Protein AF-A0A2W4MCM0-F1 (afdb_monomer)

Sequence (271 aa):
MVAVQPDDSQYEDGYASYDEAEADCTPAEEPEPEPDPDKPKHKKHRYVCVDGEVIKVGPKDPRYKGAHKSYWKAKKDCTPAEEPEARYVCEAGEVVEVGPDDPRYDDAYASYDEAEADCTPAEEPDPEPEPEPEPETRYVCDDGEVIGVDDTDPRYDEGYPSEDEAAVDCATDEEDLPNKWVCVGPSEVAEIGPDDPRYDEAYDTAAEALLDEDCEEVLPTVVTTTPGDEVDDEELPFTGMDSGVFAAIAAVLLLAGISLLGFSRRVGEES

Secondary structure (DSSP, 8-state):
--PPPP--------------------PPPPPPPPPPTTS------EEEEETTEEEEE-TTSGGGGT-BSSHHHHHHTTSPPPPPPPEEEEETTEEEEE-TTSTTGGGSBSSHHHHHHHHS--------PPPPPPPPPEEEEETTEEEEE-TTSTTGGGSBSSHHHHHHHHT--GGGPPPEEEEEETTEEEEE-TTSTTTTTSBSSHHHHHTSTTTS----------S---------TTS-S-HHHHHHHHHHHHHHHHHHHHHHHHHTT--

Structure (mmCIF, N/CA/C/O backbone):
data_AF-A0A2W4MCM0-F1
#
_entry.id   AF-A0A2W4MCM0-F1
#
loop_
_atom_site.group_PDB
_atom_site.id
_atom_site.type_symbol
_atom_site.label_atom_id
_atom_site.label_alt_id
_atom_site.label_comp_id
_atom_site.label_asym_id
_atom_site.label_entity_id
_atom_site.label_seq_id
_atom_site.pdbx_PDB_ins_code
_atom_site.Cartn_x
_atom_site.Cartn_y
_atom_site.Cartn_z
_atom_site.occupancy
_atom_site.B_iso_or_equiv
_atom_site.auth_seq_id
_atom_site.auth_comp_id
_atom_site.auth_asym_id
_atom_site.auth_atom_id
_atom_site.pdbx_PDB_model_num
ATOM 1 N N . MET A 1 1 ? 11.813 31.915 2.031 1.00 40.59 1 MET A N 1
ATOM 2 C CA . MET A 1 1 ? 10.847 31.668 3.121 1.00 40.59 1 MET A CA 1
ATOM 3 C C . MET A 1 1 ? 11.559 30.780 4.123 1.00 40.59 1 MET A C 1
ATOM 5 O O . MET A 1 1 ? 12.082 29.758 3.710 1.00 40.59 1 MET A O 1
ATOM 9 N N . VAL A 1 2 ? 11.720 31.239 5.363 1.00 39.91 2 VAL A N 1
ATOM 10 C CA . VAL A 1 2 ? 12.506 30.551 6.402 1.00 39.91 2 VAL A CA 1
ATOM 11 C C . VAL A 1 2 ? 11.525 29.777 7.274 1.00 39.91 2 VAL A C 1
ATOM 13 O O . VAL A 1 2 ? 10.657 30.393 7.889 1.00 39.91 2 VAL A O 1
ATOM 16 N N . ALA A 1 3 ? 11.622 28.449 7.266 1.00 45.72 3 ALA A N 1
ATOM 17 C CA . ALA A 1 3 ? 10.806 27.575 8.099 1.00 45.72 3 ALA A CA 1
ATOM 18 C C . ALA A 1 3 ? 11.423 27.478 9.502 1.00 45.72 3 ALA A C 1
ATOM 20 O O . ALA A 1 3 ? 12.611 27.196 9.651 1.00 45.72 3 ALA A O 1
ATOM 21 N N . VAL A 1 4 ? 10.605 27.761 10.513 1.00 53.25 4 VAL A N 1
ATOM 22 C CA . VAL A 1 4 ? 10.912 27.621 11.940 1.00 53.25 4 VAL A CA 1
ATOM 23 C C . VAL A 1 4 ? 10.440 26.233 12.372 1.00 53.25 4 VAL A C 1
ATOM 25 O O . VAL A 1 4 ? 9.279 25.901 12.142 1.00 53.25 4 VAL A O 1
ATOM 28 N N . GLN A 1 5 ? 11.320 25.435 12.979 1.00 54.19 5 GLN A N 1
ATOM 29 C CA . GLN A 1 5 ? 10.956 24.186 13.658 1.00 54.19 5 GLN A CA 1
ATOM 30 C C . GLN A 1 5 ? 10.625 24.474 15.135 1.00 54.19 5 GLN A C 1
ATOM 32 O O . GLN A 1 5 ? 11.341 25.270 15.748 1.00 54.19 5 GLN A O 1
ATOM 37 N N . PRO A 1 6 ? 9.570 23.872 15.714 1.00 59.44 6 PRO A N 1
ATOM 38 C CA . PRO A 1 6 ? 9.342 23.887 17.155 1.00 59.44 6 PRO A CA 1
ATOM 39 C C . PRO A 1 6 ? 10.032 22.696 17.843 1.00 59.44 6 PRO A C 1
ATOM 41 O O . PRO A 1 6 ? 9.806 21.543 17.482 1.00 59.44 6 PRO A O 1
ATOM 44 N N . ASP A 1 7 ? 10.861 23.002 18.842 1.00 55.25 7 ASP A N 1
ATOM 45 C CA . ASP A 1 7 ? 11.369 22.064 19.848 1.00 55.25 7 ASP A CA 1
ATOM 46 C C . ASP A 1 7 ? 10.276 21.806 20.901 1.00 55.25 7 ASP A C 1
ATOM 48 O O . ASP A 1 7 ? 9.969 22.691 21.701 1.00 55.25 7 ASP A O 1
ATOM 52 N N . ASP A 1 8 ? 9.728 20.593 20.928 1.00 54.47 8 ASP A N 1
ATOM 53 C CA . ASP A 1 8 ? 8.857 20.079 21.990 1.00 54.47 8 ASP A CA 1
ATOM 5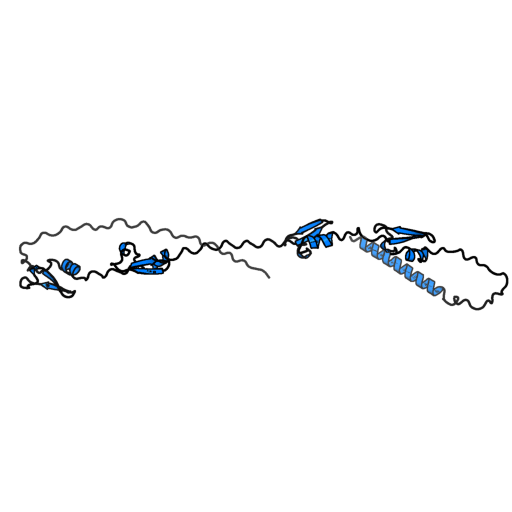4 C C . ASP A 1 8 ? 9.363 18.694 22.407 1.00 54.47 8 ASP A C 1
ATOM 56 O O . ASP A 1 8 ? 9.104 17.720 21.710 1.00 54.47 8 ASP A O 1
ATOM 60 N N . SER A 1 9 ? 10.073 18.599 23.539 1.00 53.31 9 SER A N 1
ATOM 61 C CA . SER A 1 9 ? 10.040 17.413 24.419 1.00 53.31 9 SER A CA 1
ATOM 62 C C . SER A 1 9 ? 11.015 17.546 25.594 1.00 53.31 9 SER A C 1
ATOM 64 O O . SER A 1 9 ? 12.128 17.038 25.510 1.00 53.31 9 SER A O 1
ATOM 66 N N . GLN A 1 10 ? 10.604 18.170 26.704 1.00 51.28 10 GLN A N 1
ATOM 67 C CA . GLN A 1 10 ? 11.085 17.809 28.052 1.00 51.28 10 GLN A CA 1
ATOM 68 C C . GLN A 1 10 ? 10.009 18.157 29.095 1.00 51.28 10 GLN A C 1
ATOM 70 O O . GLN A 1 10 ? 10.024 19.235 29.685 1.00 51.28 10 GLN A O 1
ATOM 75 N N . TYR A 1 11 ? 9.071 17.239 29.323 1.00 49.75 11 TYR A N 1
ATOM 76 C CA . TYR A 1 11 ? 8.337 17.149 30.586 1.00 49.75 11 TYR A CA 1
ATOM 77 C C . TYR A 1 11 ? 8.596 15.750 31.138 1.00 49.75 11 TYR A C 1
ATOM 79 O O . TYR A 1 11 ? 7.972 14.783 30.716 1.00 49.75 11 TYR A O 1
ATOM 87 N N . GLU A 1 12 ? 9.602 15.649 32.006 1.00 52.59 12 GLU A N 1
ATOM 88 C CA . GLU A 1 12 ? 9.862 14.443 32.784 1.00 52.59 12 GLU A CA 1
ATOM 89 C C . GLU A 1 12 ? 8.852 14.329 33.929 1.00 52.59 12 GLU A C 1
ATOM 91 O O . GLU A 1 12 ? 8.597 15.281 34.675 1.00 52.59 12 GLU A O 1
ATOM 96 N N . ASP A 1 13 ? 8.310 13.123 34.044 1.00 53.12 13 ASP A N 1
ATOM 97 C CA . ASP A 1 13 ? 7.469 12.634 35.118 1.00 53.12 13 ASP A CA 1
ATOM 98 C C . ASP A 1 13 ? 8.153 12.712 36.487 1.00 53.12 13 ASP A C 1
ATOM 100 O O . ASP A 1 13 ? 9.300 12.310 36.679 1.00 53.12 13 ASP A O 1
ATOM 104 N N . GLY A 1 14 ? 7.393 13.176 37.479 1.00 47.06 14 GLY A N 1
ATOM 105 C CA . GLY A 1 14 ? 7.819 13.252 38.872 1.00 47.06 14 GLY A CA 1
ATOM 106 C C . GLY A 1 14 ? 6.676 12.991 39.848 1.00 47.06 14 GLY A C 1
ATOM 107 O O . GLY A 1 14 ? 6.518 13.736 40.813 1.00 47.06 14 GLY A O 1
ATOM 108 N N . TYR A 1 15 ? 5.857 11.962 39.610 1.00 51.22 15 TYR A N 1
ATOM 109 C CA . TYR A 1 15 ? 4.911 11.467 40.613 1.00 51.22 15 TYR A CA 1
ATOM 110 C C . TYR A 1 15 ? 5.618 10.481 41.548 1.00 51.22 15 TYR A C 1
ATOM 112 O O . TYR A 1 15 ? 5.731 9.290 41.272 1.00 51.22 15 TYR A O 1
ATOM 120 N N . ALA A 1 16 ? 6.112 11.003 42.671 1.00 51.50 16 ALA A N 1
ATOM 121 C CA . ALA A 1 16 ? 6.538 10.198 43.806 1.00 51.50 16 ALA A CA 1
ATOM 122 C C . ALA A 1 16 ? 5.305 9.641 44.542 1.00 51.50 16 ALA A C 1
ATOM 124 O O . ALA A 1 16 ? 4.394 10.381 44.917 1.00 51.50 16 ALA A O 1
ATOM 125 N N . SER A 1 17 ? 5.301 8.324 44.729 1.00 50.09 17 SER A N 1
ATOM 126 C CA . SER A 1 17 ? 4.313 7.523 45.451 1.00 50.09 17 SER A CA 1
ATOM 127 C C . SER A 1 17 ? 4.151 7.959 46.913 1.00 50.09 17 SER A C 1
ATOM 129 O O . SER A 1 17 ? 5.132 8.032 47.653 1.00 50.09 17 SER A O 1
ATOM 131 N N . TYR A 1 18 ? 2.906 8.182 47.339 1.00 52.19 18 TYR A N 1
ATOM 132 C CA . TYR A 1 18 ? 2.499 8.464 48.723 1.00 52.19 18 TYR A CA 1
ATOM 133 C C . TYR A 1 18 ? 2.055 7.184 49.458 1.00 52.19 18 TYR A C 1
ATOM 135 O O . TYR A 1 18 ? 0.987 7.146 50.058 1.00 52.19 18 TYR A O 1
ATOM 143 N N . ASP A 1 19 ? 2.878 6.140 49.437 1.00 55.03 19 ASP A N 1
ATOM 144 C CA . ASP A 1 19 ? 2.653 4.924 50.226 1.00 55.03 19 ASP A CA 1
ATOM 145 C C . ASP A 1 19 ? 3.763 4.790 51.268 1.00 55.03 19 ASP A C 1
ATOM 147 O O . ASP A 1 19 ? 4.772 4.159 50.993 1.00 55.03 19 ASP A O 1
ATOM 151 N N . GLU A 1 20 ? 3.607 5.441 52.429 1.00 57.19 20 GLU A N 1
ATOM 152 C CA . GLU A 1 20 ? 4.242 5.066 53.714 1.00 57.19 20 GLU A CA 1
ATOM 153 C C . GLU A 1 20 ? 3.899 6.097 54.814 1.00 57.19 20 GLU A C 1
ATOM 155 O O . GLU A 1 20 ? 4.736 6.900 55.226 1.00 57.19 20 GLU A O 1
ATOM 160 N N . ALA A 1 21 ? 2.652 6.118 55.307 1.00 55.34 21 ALA A N 1
ATOM 161 C CA . ALA A 1 21 ? 2.321 6.874 56.525 1.00 55.34 21 ALA A CA 1
ATOM 162 C C . ALA A 1 21 ? 1.033 6.418 57.242 1.00 55.34 21 ALA A C 1
ATOM 164 O O . ALA A 1 21 ? 0.267 7.262 57.691 1.00 55.34 21 ALA A O 1
ATOM 165 N N . GLU A 1 22 ? 0.785 5.116 57.413 1.00 51.22 22 GLU A N 1
ATOM 166 C CA . GLU A 1 22 ? -0.247 4.652 58.361 1.00 51.22 22 GLU A CA 1
ATOM 167 C C . GLU A 1 22 ? 0.355 3.689 59.389 1.00 51.22 22 GLU A C 1
ATOM 169 O O . GLU A 1 22 ? 0.241 2.471 59.294 1.00 51.22 22 GLU A O 1
ATOM 174 N N . ALA A 1 23 ? 1.031 4.266 60.387 1.00 52.25 23 ALA A N 1
ATOM 175 C CA . ALA A 1 23 ? 1.446 3.567 61.596 1.00 52.25 23 ALA A CA 1
ATOM 176 C C . ALA A 1 23 ? 0.618 4.055 62.799 1.00 52.25 23 ALA A C 1
ATOM 178 O O . ALA A 1 23 ? 0.677 5.223 63.179 1.00 52.25 23 ALA A O 1
ATOM 179 N N . ASP A 1 24 ? -0.135 3.115 63.373 1.00 53.94 24 ASP A N 1
ATOM 180 C CA . ASP A 1 24 ? -0.548 3.003 64.777 1.00 53.94 24 ASP A CA 1
ATOM 181 C C . ASP A 1 24 ? -1.155 4.231 65.483 1.00 53.94 24 ASP A C 1
ATOM 183 O O . ASP A 1 24 ? -0.490 4.974 66.205 1.00 53.94 24 ASP A O 1
ATOM 187 N N . CYS A 1 25 ? -2.487 4.333 65.425 1.00 46.59 25 CYS A N 1
ATOM 188 C CA . CYS A 1 25 ? -3.295 5.057 66.413 1.00 46.59 25 CYS A CA 1
ATOM 189 C C . CYS A 1 25 ? -4.449 4.176 66.935 1.00 46.59 25 CYS A C 1
ATOM 191 O O . CYS A 1 25 ? -5.617 4.456 66.675 1.00 46.59 25 CYS A O 1
ATOM 193 N N . THR A 1 26 ? -4.163 3.121 67.706 1.00 53.38 26 THR A N 1
ATOM 194 C CA . THR A 1 26 ? -5.177 2.526 68.600 1.00 53.38 26 THR A CA 1
ATOM 195 C C . THR A 1 26 ? -5.149 3.245 69.954 1.00 53.38 26 THR A C 1
ATOM 197 O O . THR A 1 26 ? -4.159 3.109 70.679 1.00 53.38 26 THR A O 1
ATOM 200 N N . PRO A 1 27 ? -6.185 4.021 70.330 1.00 53.22 27 PRO A N 1
ATOM 201 C CA . PRO A 1 27 ? -6.257 4.634 71.651 1.00 53.22 27 PRO A CA 1
ATOM 202 C C . PRO A 1 27 ? -6.476 3.550 72.715 1.00 53.22 27 PRO A C 1
ATOM 204 O O . PRO A 1 27 ? -7.313 2.665 72.551 1.00 53.22 27 PRO A O 1
ATOM 207 N N . ALA A 1 28 ? -5.699 3.607 73.797 1.00 58.19 28 ALA A N 1
ATOM 208 C CA . ALA A 1 28 ? -5.796 2.670 74.912 1.00 58.19 28 ALA A CA 1
ATOM 209 C C . ALA A 1 28 ? -7.194 2.718 75.562 1.00 58.19 28 ALA A C 1
ATOM 211 O O . ALA A 1 28 ? -7.668 3.796 75.921 1.00 58.19 28 ALA A O 1
ATOM 212 N N . GLU A 1 29 ? -7.838 1.555 75.720 1.00 53.00 29 GLU A N 1
ATOM 213 C CA . GLU A 1 29 ? -9.133 1.413 76.400 1.00 53.00 29 GLU A CA 1
ATOM 214 C C . GLU A 1 29 ? -9.041 1.840 77.877 1.00 53.00 29 GLU A C 1
ATOM 216 O O . GLU A 1 29 ? -8.234 1.315 78.649 1.00 53.00 29 GLU A O 1
ATOM 221 N N . GLU A 1 30 ? -9.894 2.788 78.281 1.00 58.31 30 GLU A N 1
ATOM 222 C CA . GLU A 1 30 ? -10.145 3.109 79.689 1.00 58.31 30 GLU A CA 1
ATOM 223 C C . GLU A 1 30 ? -10.913 1.963 80.383 1.00 58.31 30 GLU A C 1
ATOM 225 O O . GLU A 1 30 ? -11.820 1.378 79.787 1.00 58.31 30 GLU A O 1
ATOM 230 N N . PRO A 1 31 ? -10.606 1.645 81.655 1.00 59.28 31 PRO A N 1
ATOM 231 C CA . PRO A 1 31 ? -11.282 0.579 82.388 1.00 59.28 31 PRO A CA 1
ATOM 232 C C . PRO A 1 31 ? -12.750 0.923 82.693 1.00 59.28 31 PRO A C 1
ATOM 234 O O . PRO A 1 31 ? -13.061 1.997 83.211 1.00 59.28 31 PRO A O 1
ATOM 237 N N . GLU A 1 32 ? -13.655 -0.023 82.418 1.00 62.25 32 GLU A N 1
ATOM 238 C CA . GLU A 1 32 ? -15.088 0.129 82.687 1.00 62.25 32 GLU A CA 1
ATOM 239 C C . GLU A 1 32 ? -15.389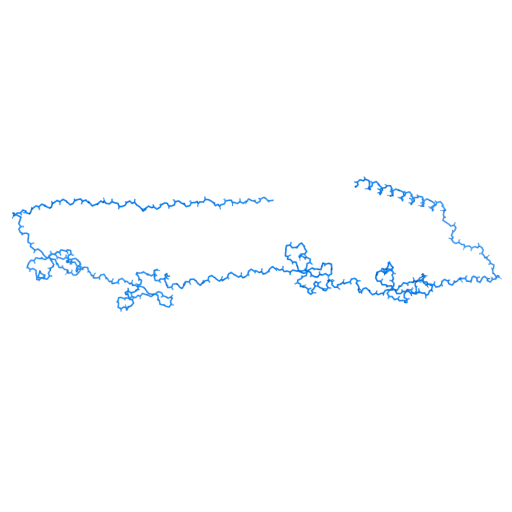 0.276 84.200 1.00 62.25 32 GLU A C 1
ATOM 241 O O . GLU A 1 32 ? -14.841 -0.469 85.019 1.00 62.25 32 GLU A O 1
ATOM 246 N N . PRO A 1 33 ? -16.285 1.200 84.604 1.00 62.97 33 PRO A N 1
ATOM 247 C CA . PRO A 1 33 ? -16.661 1.395 86.005 1.00 62.97 33 PRO A CA 1
ATOM 248 C C . PRO A 1 33 ? -17.538 0.256 86.553 1.00 62.97 33 PRO A C 1
ATOM 250 O O . PRO A 1 33 ? -18.429 -0.258 85.872 1.00 62.97 33 PRO A O 1
ATOM 253 N N . GLU A 1 34 ? -17.334 -0.096 87.828 1.00 72.62 34 GLU A N 1
ATOM 254 C CA . GLU A 1 34 ? -18.083 -1.160 88.509 1.00 72.62 34 GLU A CA 1
ATOM 255 C C . GLU A 1 34 ? -19.593 -0.844 88.653 1.00 72.62 34 GLU A C 1
ATOM 257 O O . GLU A 1 34 ? -19.983 0.305 88.889 1.00 72.62 34 GLU A O 1
ATOM 262 N N . PRO A 1 35 ? -20.477 -1.855 88.534 1.00 58.84 35 PRO A N 1
ATOM 263 C CA . PRO A 1 35 ? -21.924 -1.654 88.558 1.00 58.84 35 PRO A CA 1
ATOM 264 C C . PRO A 1 35 ? -22.479 -1.350 89.964 1.00 58.84 35 PRO A C 1
ATOM 266 O O . PRO A 1 35 ? -22.342 -2.145 90.891 1.00 58.84 35 PRO A O 1
ATOM 269 N N . ASP A 1 36 ? -23.202 -0.230 90.084 1.00 76.81 36 ASP A N 1
ATOM 270 C CA . ASP A 1 36 ? -23.909 0.223 91.294 1.00 76.81 36 ASP A CA 1
ATOM 271 C C . ASP A 1 36 ? -25.149 -0.657 91.622 1.00 76.81 36 ASP A C 1
ATOM 273 O O . AS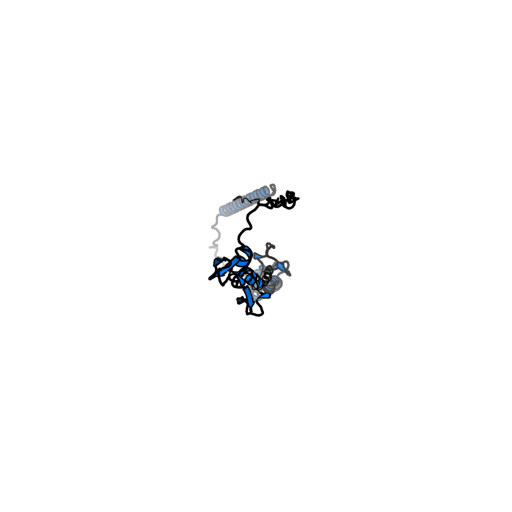P A 1 36 ? -26.060 -0.775 90.785 1.00 76.81 36 ASP A O 1
ATOM 277 N N . PRO A 1 37 ? -25.225 -1.277 92.820 1.00 69.69 37 PRO A N 1
ATOM 278 C CA . PRO A 1 37 ? -26.298 -2.194 93.208 1.00 69.69 37 PRO A CA 1
ATOM 279 C C . PRO A 1 37 ? -27.665 -1.539 93.482 1.00 69.69 37 PRO A C 1
ATOM 281 O O . PRO A 1 37 ? -28.665 -2.262 93.493 1.00 69.69 37 PRO A O 1
ATOM 284 N N . ASP A 1 38 ? -27.755 -0.214 93.655 1.00 75.31 38 ASP A N 1
ATOM 285 C CA . ASP A 1 38 ? -29.020 0.477 93.974 1.00 75.31 38 ASP A CA 1
ATOM 286 C C . ASP A 1 38 ? -29.792 0.977 92.738 1.00 75.31 38 ASP A C 1
ATOM 288 O O . ASP A 1 38 ? -30.851 1.611 92.835 1.00 75.31 38 ASP A O 1
ATOM 292 N N . LYS A 1 39 ? -29.320 0.646 91.530 1.00 64.94 39 LYS A N 1
ATOM 293 C CA . LYS A 1 39 ? -29.971 1.079 90.291 1.00 64.94 39 LYS A CA 1
ATOM 294 C C . LYS A 1 39 ? -31.318 0.351 90.097 1.00 64.94 39 LYS A C 1
ATOM 296 O O . LYS A 1 39 ? -31.362 -0.885 90.058 1.00 64.94 39 LYS A O 1
ATOM 301 N N . PRO A 1 40 ? -32.447 1.073 89.933 1.00 63.38 40 PRO A N 1
ATOM 302 C CA . PRO A 1 40 ? -33.767 0.464 89.801 1.00 63.38 40 PRO A CA 1
ATOM 303 C C . PRO A 1 40 ? -33.788 -0.506 88.620 1.00 63.38 40 PRO A C 1
ATOM 305 O O . PRO A 1 40 ? -33.456 -0.133 87.496 1.00 63.38 40 PRO A O 1
ATOM 308 N N . LYS A 1 41 ? -34.198 -1.759 88.874 1.00 66.75 41 LYS A N 1
ATOM 309 C CA . LYS A 1 41 ? -34.266 -2.831 87.867 1.00 66.75 41 LYS A CA 1
ATOM 310 C C . LYS A 1 41 ? -35.046 -2.340 86.646 1.00 66.75 41 LYS A C 1
ATOM 312 O O . LYS A 1 41 ? -36.277 -2.279 86.668 1.00 66.75 41 LYS A O 1
ATOM 317 N N . HIS A 1 42 ? -34.325 -1.980 85.585 1.00 63.97 42 HIS A N 1
ATOM 318 C CA . HIS A 1 42 ? -34.916 -1.467 84.359 1.00 63.97 42 HIS A CA 1
ATOM 319 C C . HIS A 1 42 ? -35.949 -2.474 83.838 1.00 63.97 42 HIS A C 1
ATOM 321 O O . HIS A 1 42 ? -35.662 -3.666 83.681 1.00 63.97 42 HIS A O 1
ATOM 327 N N . LYS A 1 43 ? -37.185 -2.009 83.611 1.00 73.88 43 LYS A N 1
ATOM 328 C CA . LYS A 1 43 ? -38.248 -2.837 83.030 1.00 73.88 43 LYS A CA 1
ATOM 329 C C . LYS A 1 43 ? -37.724 -3.399 81.707 1.00 73.88 43 LYS A C 1
ATOM 331 O O . LYS A 1 43 ? -37.340 -2.641 80.821 1.00 73.88 43 LYS A O 1
ATOM 336 N N . LYS A 1 44 ? -37.675 -4.730 81.590 1.00 82.56 44 LYS A N 1
ATOM 337 C CA . LYS A 1 44 ? -37.156 -5.417 80.399 1.00 82.56 44 LYS A CA 1
ATOM 338 C C . LYS A 1 44 ? -38.108 -5.181 79.231 1.00 82.56 44 LYS A C 1
ATOM 340 O O . LYS A 1 44 ? -39.129 -5.858 79.114 1.00 82.56 44 LYS A O 1
ATOM 345 N N . HIS A 1 45 ? -37.786 -4.211 78.392 1.00 88.19 45 HIS A N 1
ATOM 346 C CA . HIS A 1 45 ? -38.464 -4.008 77.120 1.00 88.19 45 HIS A CA 1
ATOM 347 C C . HIS A 1 45 ? -37.903 -4.962 76.062 1.00 88.19 45 HIS A C 1
ATOM 349 O O . HIS A 1 45 ? -36.792 -5.472 76.208 1.00 88.19 45 HIS A O 1
ATOM 355 N N . ARG A 1 46 ? -38.697 -5.227 75.026 1.00 94.38 46 ARG A N 1
ATOM 356 C CA . ARG A 1 46 ? -38.281 -5.971 73.833 1.00 94.38 46 ARG A CA 1
ATOM 357 C C . ARG A 1 46 ? -38.704 -5.205 72.580 1.00 94.38 46 ARG A C 1
ATOM 359 O O . ARG A 1 46 ? -39.484 -4.261 72.684 1.00 94.38 46 ARG A O 1
ATOM 366 N N . TYR A 1 47 ? -38.190 -5.606 71.428 1.00 95.69 47 TYR A N 1
ATOM 367 C CA . TYR A 1 47 ? -38.358 -4.925 70.148 1.00 95.69 47 TYR A CA 1
ATOM 368 C C . TYR A 1 47 ? -38.865 -5.909 69.089 1.00 95.69 47 TYR A C 1
ATOM 370 O O . TYR A 1 47 ? -38.382 -7.040 69.031 1.00 95.69 47 TYR A O 1
ATOM 378 N N . VAL A 1 48 ? -39.849 -5.507 68.289 1.00 95.19 48 VAL A N 1
ATOM 379 C CA . VAL A 1 48 ? -40.444 -6.327 67.219 1.00 95.19 48 VAL A CA 1
ATOM 380 C C . VAL A 1 48 ? -40.601 -5.482 65.958 1.00 95.19 48 VAL A C 1
ATOM 382 O O . VAL A 1 48 ? -40.896 -4.294 66.072 1.00 95.19 48 VAL A O 1
ATOM 385 N N . CYS A 1 49 ? -40.382 -6.089 64.791 1.00 93.56 49 CYS A N 1
ATOM 386 C CA . CYS A 1 49 ? -40.665 -5.474 63.498 1.00 93.56 49 CYS A CA 1
ATOM 387 C C . CYS A 1 49 ? -42.156 -5.586 63.179 1.00 93.56 49 CYS A C 1
ATOM 389 O O . CYS A 1 49 ? -42.727 -6.674 63.289 1.00 93.56 49 CYS A O 1
ATOM 391 N N . VAL A 1 50 ? -42.784 -4.480 62.802 1.00 92.06 50 VAL A N 1
ATOM 392 C CA . VAL A 1 50 ? -44.161 -4.435 62.312 1.00 92.06 50 VAL A CA 1
ATOM 393 C C . VAL A 1 50 ? -44.162 -3.486 61.125 1.00 92.06 50 VAL A C 1
ATOM 395 O O . VAL A 1 50 ? -43.796 -2.329 61.291 1.00 92.06 50 VAL A O 1
ATOM 398 N N . ASP A 1 51 ? -44.512 -3.994 59.943 1.00 88.88 51 ASP A N 1
ATOM 399 C CA . ASP A 1 51 ? -44.613 -3.205 58.707 1.00 88.88 51 ASP A CA 1
ATOM 400 C C . ASP A 1 51 ? -43.336 -2.401 58.372 1.00 88.88 51 ASP A C 1
ATOM 402 O O . ASP A 1 51 ? -43.401 -1.254 57.943 1.00 88.88 51 ASP A O 1
ATOM 406 N N . GLY A 1 52 ? -42.155 -2.991 58.605 1.00 87.31 52 GLY A N 1
ATOM 407 C CA . GLY A 1 52 ? -40.859 -2.341 58.359 1.00 87.31 52 GLY A CA 1
ATOM 408 C C . GLY A 1 52 ? -40.397 -1.375 59.461 1.00 87.31 52 GLY A C 1
ATOM 409 O O . GLY A 1 52 ? -39.295 -0.836 59.383 1.00 87.31 52 GLY A O 1
ATOM 410 N N . GLU A 1 53 ? -41.178 -1.192 60.533 1.00 92.00 53 GLU A N 1
ATOM 411 C CA . GLU A 1 53 ? -40.807 -0.356 61.677 1.00 92.00 53 GLU A CA 1
ATOM 412 C C . GLU A 1 53 ? -40.522 -1.172 62.948 1.00 92.00 53 GLU A C 1
ATOM 414 O O . GLU A 1 53 ? -41.255 -2.086 63.337 1.00 92.00 53 GLU A O 1
ATOM 419 N N . VAL A 1 54 ? -39.453 -0.808 63.665 1.00 94.81 54 VAL A N 1
ATOM 420 C CA . VAL A 1 54 ? -39.096 -1.443 64.942 1.00 94.81 54 VAL A CA 1
ATOM 421 C C . VAL A 1 54 ? -39.814 -0.754 66.096 1.00 94.81 54 VAL A C 1
ATOM 423 O O . VAL A 1 54 ? -39.430 0.336 66.524 1.00 94.81 54 VAL A O 1
ATOM 426 N N . ILE A 1 55 ? -40.791 -1.436 66.690 1.00 95.88 55 ILE A N 1
ATOM 427 C CA . ILE A 1 55 ? -41.542 -0.923 67.839 1.00 95.88 55 ILE A CA 1
ATOM 428 C C . ILE A 1 55 ? -41.094 -1.562 69.159 1.00 95.88 55 ILE A C 1
ATOM 430 O O . ILE A 1 55 ? -40.731 -2.739 69.241 1.00 95.88 55 ILE A O 1
ATOM 434 N N . LYS A 1 56 ? -41.146 -0.777 70.241 1.00 95.81 56 LYS A N 1
ATOM 435 C CA . LYS A 1 56 ? -40.805 -1.211 71.604 1.00 95.81 56 LYS A CA 1
ATOM 436 C C . LYS A 1 56 ? -42.038 -1.780 72.307 1.00 95.81 56 LYS A C 1
ATOM 438 O O . LYS A 1 56 ? -42.983 -1.053 72.596 1.00 95.81 56 LYS A O 1
ATOM 443 N N . VAL A 1 57 ? -42.002 -3.061 72.665 1.00 95.81 57 VAL A N 1
ATOM 444 C CA . VAL A 1 57 ? -43.116 -3.773 73.307 1.00 95.81 57 VAL A CA 1
ATOM 445 C C . VAL A 1 57 ? -42.852 -4.071 74.785 1.00 95.81 57 VAL A C 1
ATOM 447 O O . VAL A 1 57 ? -41.729 -4.356 75.219 1.00 95.81 57 VAL A O 1
ATOM 450 N N . GLY A 1 58 ? -43.911 -3.973 75.591 1.00 93.06 58 GLY A N 1
ATOM 451 C CA . GLY A 1 58 ? -43.898 -4.298 77.019 1.00 93.06 58 GLY A CA 1
ATOM 452 C C . GLY A 1 58 ? -44.361 -5.734 77.311 1.00 93.06 58 GLY A C 1
ATOM 453 O O . GLY A 1 58 ? -44.943 -6.371 76.440 1.00 93.06 58 GLY A O 1
ATOM 454 N N . PRO A 1 59 ? -44.193 -6.243 78.548 1.00 92.19 59 PRO A N 1
ATOM 455 C CA . PRO A 1 59 ? -44.513 -7.635 78.908 1.00 92.19 59 PRO A CA 1
ATOM 456 C C . PRO A 1 59 ? -45.982 -8.050 78.742 1.00 92.19 59 PRO A C 1
ATOM 458 O O . PRO A 1 59 ? -46.284 -9.238 78.771 1.00 92.19 59 PRO A O 1
ATOM 461 N N . LYS A 1 60 ? -46.895 -7.077 78.629 1.00 92.62 60 LYS A N 1
ATOM 462 C CA . LYS A 1 60 ? -48.331 -7.307 78.419 1.00 92.62 60 LYS A CA 1
ATOM 463 C C . LYS A 1 60 ? -48.714 -7.408 76.937 1.00 92.62 60 LYS A C 1
ATOM 465 O O . LYS A 1 60 ? -49.845 -7.777 76.650 1.00 92.62 60 LYS A O 1
ATOM 470 N N . ASP A 1 61 ? -47.812 -7.059 76.019 1.00 93.00 61 ASP A N 1
ATOM 471 C CA . ASP A 1 61 ? -48.064 -7.157 74.580 1.00 93.00 61 ASP A CA 1
ATOM 472 C C . ASP A 1 61 ? -47.937 -8.629 74.136 1.00 93.00 61 ASP A C 1
ATOM 474 O O . ASP A 1 61 ? -46.944 -9.278 74.486 1.00 93.00 61 ASP A O 1
ATOM 478 N N . PRO A 1 62 ? -48.896 -9.184 73.371 1.00 93.56 62 PRO A N 1
ATOM 479 C CA . PRO A 1 62 ? -48.828 -10.568 72.895 1.00 93.56 62 PRO A CA 1
ATOM 480 C C . PRO A 1 62 ? -47.565 -10.864 72.067 1.00 93.56 62 PRO A C 1
ATOM 482 O O . PRO A 1 62 ? -47.068 -11.991 72.089 1.00 93.56 62 PRO A O 1
ATOM 485 N N . ARG A 1 63 ? -46.977 -9.854 71.413 1.00 91.75 63 ARG A N 1
ATOM 486 C CA . ARG A 1 63 ? -45.747 -9.972 70.611 1.00 91.75 63 ARG A CA 1
ATOM 487 C C . ARG A 1 63 ? -44.481 -10.086 71.465 1.00 91.75 63 ARG A C 1
ATOM 489 O O . ARG A 1 63 ? -43.424 -10.456 70.960 1.00 91.75 63 ARG A O 1
ATOM 496 N N . TYR A 1 64 ? -44.559 -9.836 72.777 1.00 91.94 64 TYR A N 1
ATOM 497 C CA . TYR A 1 64 ? -43.395 -9.821 73.671 1.00 91.94 64 TYR A CA 1
ATOM 498 C C . TYR A 1 64 ? -42.620 -11.148 73.702 1.00 91.94 64 TYR A C 1
ATOM 500 O O . TYR A 1 64 ? -41.398 -11.140 73.847 1.00 91.94 64 TYR A O 1
ATOM 508 N N . LYS A 1 65 ? -43.298 -12.298 73.561 1.00 89.44 65 LYS A N 1
ATOM 509 C CA . LYS A 1 65 ? -42.631 -13.614 73.588 1.00 89.44 65 LYS A CA 1
ATOM 510 C C . LYS A 1 65 ? -41.708 -13.843 72.381 1.00 89.44 65 LYS A C 1
ATOM 512 O O . LYS A 1 65 ? -40.663 -14.459 72.571 1.00 89.44 65 LYS A O 1
ATOM 517 N N . GLY A 1 66 ? -42.055 -13.311 71.205 1.00 86.88 66 GLY A N 1
ATOM 518 C CA . GLY A 1 66 ? -41.250 -13.399 69.976 1.00 86.88 66 GLY A CA 1
ATOM 519 C C . GLY A 1 66 ? -40.290 -12.225 69.758 1.00 86.88 66 GLY A C 1
ATOM 520 O O . GLY A 1 66 ? -39.410 -12.303 68.915 1.00 86.88 66 GLY A O 1
ATOM 521 N N . ALA A 1 67 ? -40.427 -11.148 70.533 1.00 92.00 67 ALA A N 1
ATOM 522 C CA . ALA A 1 67 ? -39.646 -9.930 70.354 1.00 92.00 67 ALA A CA 1
ATOM 523 C C . ALA A 1 67 ? -38.173 -10.069 70.805 1.00 92.00 67 ALA A C 1
ATOM 525 O O . ALA A 1 67 ? -37.854 -10.753 71.791 1.00 92.00 67 ALA A O 1
ATOM 526 N N . HIS A 1 68 ? -37.276 -9.345 70.131 1.00 93.62 68 HIS A N 1
ATOM 527 C CA . HIS A 1 68 ? -35.841 -9.304 70.406 1.00 93.62 68 HIS A CA 1
ATOM 528 C C . HIS A 1 68 ? -35.534 -8.475 71.653 1.00 93.62 68 HIS A C 1
ATOM 530 O O . HIS A 1 68 ? -36.199 -7.491 71.964 1.00 93.62 68 HIS A O 1
ATOM 536 N N . LYS A 1 69 ? -34.480 -8.845 72.384 1.00 93.31 69 LYS A N 1
ATOM 537 C CA . LYS A 1 69 ? -34.014 -8.073 73.551 1.00 93.31 69 LYS A CA 1
ATOM 538 C C . LYS A 1 69 ? -33.257 -6.796 73.161 1.00 93.31 69 LYS A C 1
ATOM 540 O O . LYS A 1 69 ? -33.138 -5.900 73.986 1.00 93.31 69 LYS A O 1
ATOM 545 N N . SER A 1 70 ? -32.747 -6.732 71.931 1.00 91.25 70 SER A N 1
ATOM 546 C CA . SER A 1 70 ? -31.946 -5.626 71.402 1.00 91.25 70 SER A CA 1
ATOM 547 C C . SER A 1 70 ? -32.693 -4.942 70.262 1.00 91.25 70 SER A C 1
ATOM 549 O O . SER A 1 70 ? -33.228 -5.627 69.389 1.00 91.25 70 SER A O 1
ATOM 551 N N . TYR A 1 71 ? -32.693 -3.607 70.271 1.00 89.88 71 TYR A N 1
ATOM 552 C CA . TYR A 1 71 ? -33.219 -2.782 69.183 1.00 89.88 71 TYR A CA 1
ATOM 553 C C . TYR A 1 71 ? -32.491 -3.074 67.868 1.00 89.88 71 TYR A C 1
ATOM 555 O O . TYR A 1 71 ? -33.139 -3.292 66.854 1.00 89.88 71 TYR A O 1
ATOM 563 N N . TRP A 1 72 ? -31.159 -3.178 67.902 1.00 87.81 72 TRP A N 1
ATOM 564 C CA . TRP A 1 72 ? -30.334 -3.418 66.715 1.00 87.81 72 TRP A CA 1
ATOM 565 C C . TRP A 1 72 ? -30.631 -4.750 66.037 1.00 87.81 72 TRP A C 1
ATOM 567 O O . TRP A 1 72 ? -30.664 -4.822 64.815 1.00 87.81 72 TRP A O 1
ATOM 577 N N . LYS A 1 73 ? -30.903 -5.794 66.828 1.00 86.69 73 LYS A N 1
ATOM 578 C CA . LYS A 1 73 ? -31.265 -7.100 66.272 1.00 86.69 73 LYS A CA 1
ATOM 579 C C . LYS A 1 73 ? -32.647 -7.066 65.623 1.00 86.69 73 LYS A C 1
ATOM 581 O O . LYS A 1 73 ? -32.778 -7.501 64.492 1.00 86.69 73 LYS A O 1
ATOM 586 N N . ALA A 1 74 ? -33.631 -6.463 66.296 1.00 91.00 74 ALA A N 1
ATOM 587 C CA . ALA A 1 74 ? -34.942 -6.250 65.690 1.00 91.00 74 ALA A CA 1
ATOM 588 C C . ALA A 1 74 ? -34.857 -5.384 64.429 1.00 91.00 74 ALA A C 1
ATOM 590 O O . ALA A 1 74 ? -35.566 -5.674 63.487 1.00 91.00 74 ALA A O 1
ATOM 591 N N . LYS A 1 75 ? -33.992 -4.361 64.394 1.00 89.44 75 LYS A N 1
ATOM 592 C CA . LYS A 1 75 ? -33.775 -3.517 63.212 1.00 89.44 75 LYS A CA 1
ATOM 593 C C . LYS A 1 75 ? -33.188 -4.306 62.050 1.00 89.44 75 LYS A C 1
ATOM 595 O O . LYS A 1 75 ? -33.727 -4.214 60.961 1.00 89.44 75 LYS A O 1
ATOM 600 N N . LYS A 1 76 ? -32.159 -5.120 62.297 1.00 84.81 76 LYS A N 1
ATOM 601 C CA . LYS A 1 76 ? -31.563 -5.990 61.274 1.00 84.81 76 LYS A CA 1
ATOM 602 C C . LYS A 1 76 ? -32.582 -6.964 60.680 1.00 84.81 76 LYS A C 1
ATOM 604 O O . LYS A 1 76 ? -32.620 -7.121 59.472 1.00 84.81 76 LYS A O 1
ATOM 609 N N . ASP A 1 77 ? -33.416 -7.564 61.526 1.00 85.56 77 ASP A N 1
ATOM 610 C CA . ASP A 1 77 ? -34.458 -8.502 61.091 1.00 85.56 77 ASP A CA 1
ATOM 611 C C . ASP A 1 77 ? -35.688 -7.781 60.481 1.00 85.56 77 ASP A C 1
ATOM 613 O O . ASP A 1 77 ? -36.595 -8.437 59.977 1.00 85.56 77 ASP A O 1
ATOM 617 N N . CYS A 1 78 ? -35.747 -6.444 60.567 1.00 86.88 78 CYS A N 1
ATOM 618 C CA . CYS A 1 78 ? -36.844 -5.604 60.069 1.00 86.88 78 CYS A CA 1
ATOM 619 C C . CYS A 1 78 ? -36.523 -4.888 58.762 1.00 86.88 78 CYS A C 1
ATOM 621 O O . CYS A 1 78 ? -37.442 -4.476 58.057 1.00 86.88 78 CYS A O 1
ATOM 623 N N . THR A 1 79 ? -35.239 -4.724 58.444 1.00 79.50 79 THR A N 1
ATOM 624 C CA . THR A 1 79 ? -34.835 -4.315 57.107 1.00 79.50 79 THR A CA 1
ATOM 625 C C . THR A 1 79 ? -35.260 -5.443 56.166 1.00 79.50 79 THR A C 1
ATOM 627 O O . THR A 1 79 ? -34.831 -6.579 56.397 1.00 79.50 79 THR A O 1
ATOM 630 N N . PRO A 1 80 ? -36.132 -5.194 55.166 1.00 69.62 80 PRO A N 1
ATOM 631 C CA . PRO A 1 80 ? -36.354 -6.183 54.121 1.00 69.62 80 PRO A CA 1
ATOM 632 C C . PRO A 1 80 ? -34.979 -6.584 53.599 1.00 69.62 80 PRO A C 1
ATOM 634 O O . PRO A 1 80 ? -34.118 -5.715 53.451 1.00 69.62 80 PRO A O 1
ATOM 637 N N . ALA A 1 81 ? -34.746 -7.891 53.442 1.00 66.94 81 ALA A N 1
ATOM 638 C CA . ALA A 1 81 ? -33.539 -8.357 52.775 1.00 66.94 81 ALA A CA 1
ATOM 639 C C . ALA A 1 81 ? -33.448 -7.544 51.486 1.00 66.94 81 ALA A C 1
ATOM 641 O O . ALA A 1 81 ? -34.416 -7.553 50.723 1.00 66.94 81 ALA A O 1
ATOM 642 N N . GLU A 1 82 ? -32.391 -6.738 51.362 1.00 71.06 82 GLU A N 1
ATOM 643 C CA . GLU A 1 82 ? -32.185 -5.903 50.185 1.00 71.06 82 GLU A CA 1
ATOM 644 C C . GLU A 1 82 ? -32.398 -6.812 48.981 1.00 71.06 82 GLU A C 1
ATOM 646 O O . GLU A 1 82 ? -31.887 -7.939 48.965 1.00 71.06 82 GLU A O 1
ATOM 651 N N . GLU A 1 83 ? -33.288 -6.394 48.075 1.00 72.56 83 GLU A N 1
ATOM 652 C CA . GLU A 1 83 ? -33.537 -7.176 46.873 1.00 72.56 83 GLU A CA 1
ATOM 653 C C . GLU A 1 83 ? -32.171 -7.424 46.233 1.00 72.56 83 GLU A C 1
ATOM 655 O O . GLU A 1 83 ? -31.378 -6.480 46.152 1.00 72.56 83 GLU A O 1
ATOM 660 N N . PRO A 1 84 ? -31.842 -8.685 45.907 1.00 77.50 84 PRO A N 1
ATOM 661 C CA . PRO A 1 84 ? -30.536 -9.010 45.364 1.00 77.50 84 PRO A CA 1
ATOM 662 C C . PRO A 1 84 ? -30.269 -8.093 44.175 1.00 77.50 84 PRO A C 1
ATOM 664 O O . PRO A 1 84 ? -31.106 -7.979 43.279 1.00 77.50 84 PRO A O 1
ATOM 667 N N . GLU A 1 85 ? -29.146 -7.382 44.237 1.00 84.81 85 GLU A N 1
ATOM 668 C CA . GLU A 1 85 ? -28.768 -6.425 43.206 1.00 84.81 85 GLU A CA 1
ATOM 669 C C . GLU A 1 85 ? -28.662 -7.150 41.862 1.00 84.81 85 GLU A C 1
ATOM 671 O O . GLU A 1 85 ? -28.151 -8.266 41.784 1.00 84.81 85 GLU A O 1
ATOM 676 N N . ALA A 1 86 ? -29.171 -6.529 40.802 1.00 87.31 86 ALA A N 1
ATOM 677 C CA . ALA A 1 86 ? -29.061 -7.084 39.463 1.00 87.31 86 ALA A CA 1
ATOM 678 C C . ALA A 1 86 ? -27.585 -7.324 39.101 1.00 87.31 86 ALA A C 1
ATOM 680 O O . ALA A 1 86 ? -26.728 -6.482 39.380 1.00 87.31 86 ALA A O 1
ATOM 681 N N . ARG A 1 87 ? -27.296 -8.471 38.480 1.00 95.94 87 ARG A N 1
ATOM 682 C CA . ARG A 1 87 ? -25.958 -8.831 37.992 1.00 95.94 87 ARG A CA 1
ATOM 683 C C . ARG A 1 87 ? -25.962 -8.997 36.477 1.00 95.94 87 ARG A C 1
ATOM 685 O O . ARG A 1 87 ? -27.027 -9.122 35.881 1.00 95.94 87 ARG A O 1
ATOM 692 N N . TYR A 1 88 ? -24.788 -9.015 35.851 1.00 96.56 88 TYR A N 1
ATOM 693 C CA . TYR A 1 88 ? -24.646 -8.958 34.391 1.00 96.56 88 TYR A CA 1
ATOM 694 C C . TYR A 1 88 ? -23.730 -10.067 33.863 1.00 96.56 88 TYR A C 1
ATOM 696 O O . TYR A 1 88 ? -22.719 -10.386 34.482 1.00 96.56 88 TYR A O 1
ATOM 704 N N . VAL A 1 89 ? -24.066 -10.667 32.721 1.00 96.25 89 VAL A N 1
ATOM 705 C CA . VAL A 1 89 ? -23.267 -11.718 32.061 1.00 96.25 89 VAL A CA 1
ATOM 706 C C . VAL A 1 89 ? -23.132 -11.394 30.576 1.00 96.25 89 VAL A C 1
ATOM 708 O O . VAL A 1 89 ? -24.100 -10.952 29.963 1.00 96.25 89 VAL A O 1
ATOM 711 N N . CYS A 1 90 ? -21.963 -11.647 29.985 1.00 94.06 90 CYS A N 1
ATOM 712 C CA . CYS A 1 90 ? -21.790 -11.592 28.535 1.00 94.06 90 CYS A CA 1
ATOM 713 C C . CYS A 1 90 ? -22.284 -12.883 27.869 1.00 94.06 90 CYS A C 1
ATOM 715 O O . CYS A 1 90 ? -21.778 -13.973 28.150 1.00 94.06 90 CYS A O 1
ATOM 717 N N . GLU A 1 91 ? -23.231 -12.772 26.942 1.00 91.25 91 GLU A N 1
ATOM 718 C CA . GLU A 1 91 ? -23.708 -13.885 26.129 1.00 91.25 91 GLU A CA 1
ATOM 719 C C . GLU A 1 91 ? -23.675 -13.489 24.651 1.00 91.25 91 GLU A C 1
ATOM 721 O O . GLU A 1 91 ? -24.360 -12.569 24.221 1.00 91.25 91 GLU A O 1
ATOM 726 N N . ALA A 1 92 ? -22.852 -14.186 23.861 1.00 86.00 92 ALA A N 1
ATOM 727 C CA . ALA A 1 92 ? -22.709 -13.955 22.419 1.00 86.00 92 ALA A CA 1
ATOM 728 C C . ALA A 1 92 ? -22.344 -12.505 22.019 1.00 86.00 92 ALA A C 1
ATOM 730 O O . ALA A 1 92 ? -22.728 -12.053 20.941 1.00 86.00 92 ALA A O 1
ATOM 731 N N . GLY A 1 93 ? -21.575 -11.802 22.857 1.00 87.69 93 GLY A N 1
ATOM 732 C CA . GLY A 1 93 ? -21.168 -10.415 22.603 1.00 87.69 93 GLY A CA 1
ATOM 733 C C . GLY A 1 93 ? -22.209 -9.369 23.019 1.00 87.69 93 GLY A C 1
ATOM 734 O O . GLY A 1 93 ? -22.064 -8.205 22.664 1.00 87.69 93 GLY A O 1
ATOM 735 N N . GLU A 1 94 ? -23.250 -9.762 23.760 1.00 90.94 94 GLU A N 1
ATOM 736 C CA . GLU A 1 94 ? -24.230 -8.854 24.362 1.00 90.94 94 GLU A CA 1
ATOM 737 C C . GLU A 1 94 ? -24.253 -9.027 25.889 1.00 90.94 94 GLU A C 1
ATOM 739 O O . GLU A 1 94 ? -24.208 -10.146 26.405 1.00 90.94 94 GLU A O 1
ATOM 744 N N . VAL A 1 95 ? -24.321 -7.917 26.628 1.00 95.38 95 VAL A N 1
ATOM 745 C CA . VAL A 1 95 ? -24.436 -7.928 28.092 1.00 95.38 95 VAL A CA 1
ATOM 746 C C . VAL A 1 95 ? -25.902 -8.109 28.492 1.00 95.38 95 VAL A C 1
ATOM 748 O O . VAL A 1 95 ? -26.754 -7.295 28.140 1.00 95.38 95 VAL A O 1
ATOM 751 N N . VAL A 1 96 ? -26.196 -9.155 29.266 1.00 95.88 96 VAL A N 1
ATOM 752 C CA . VAL A 1 96 ? -27.549 -9.520 29.714 1.00 95.88 96 VAL A CA 1
ATOM 753 C C . VAL A 1 96 ? -27.650 -9.436 31.238 1.00 95.88 96 VAL A C 1
ATOM 755 O O . VAL A 1 96 ? -26.791 -9.949 31.955 1.00 95.88 96 VAL A O 1
ATOM 758 N N . GLU A 1 97 ? -28.720 -8.818 31.743 1.00 95.88 97 GLU A N 1
ATOM 759 C CA . GLU A 1 97 ? -29.041 -8.775 33.175 1.00 95.88 97 GLU A CA 1
ATOM 760 C C . GLU A 1 97 ? -29.600 -10.127 33.653 1.00 95.88 97 GLU A C 1
ATOM 762 O O . GLU A 1 97 ? -30.524 -10.684 33.053 1.00 95.88 97 GLU A O 1
ATOM 767 N N . VAL A 1 98 ? -29.061 -10.651 34.754 1.00 95.75 98 VAL A N 1
ATOM 768 C CA . VAL A 1 98 ? -29.475 -11.912 35.375 1.00 95.75 98 VAL A CA 1
ATOM 769 C C . VAL A 1 98 ? -29.946 -11.693 36.811 1.00 95.75 98 VAL A C 1
ATOM 771 O O . VAL A 1 98 ? -29.333 -10.973 37.602 1.00 95.75 98 VAL A O 1
ATOM 774 N N . GLY A 1 99 ? -31.062 -12.339 37.151 1.00 92.06 99 GLY A N 1
ATOM 775 C CA . GLY A 1 99 ? -31.630 -12.334 38.498 1.00 92.06 99 GLY A CA 1
ATOM 776 C C . GLY A 1 99 ? -31.086 -13.465 39.382 1.00 92.06 99 GLY A C 1
ATOM 777 O O . GLY A 1 99 ? -30.461 -14.393 38.873 1.00 92.06 99 GLY A O 1
ATOM 778 N N . PRO A 1 100 ? -31.379 -13.449 40.694 1.00 90.12 100 PRO A N 1
ATOM 779 C CA . PRO A 1 100 ? -30.876 -14.421 41.680 1.00 90.12 100 PRO A CA 1
ATOM 780 C C . PRO A 1 100 ? -31.309 -15.873 41.426 1.00 90.12 100 PRO A C 1
ATOM 782 O O . PRO A 1 100 ? -30.712 -16.798 41.970 1.00 90.12 100 PRO A O 1
ATOM 785 N N . ASP A 1 101 ? -32.368 -16.082 40.640 1.00 91.25 101 ASP A N 1
ATOM 786 C CA . ASP A 1 101 ? -32.847 -17.412 40.255 1.00 91.25 101 ASP A CA 1
ATOM 787 C C . ASP A 1 101 ? -32.072 -17.998 39.055 1.00 91.25 101 ASP A C 1
ATOM 789 O O . ASP A 1 101 ? -32.248 -19.175 38.727 1.00 91.25 101 ASP A O 1
ATOM 793 N N . ASP A 1 102 ? -31.233 -17.201 38.378 1.00 93.19 102 ASP A N 1
ATOM 794 C CA . ASP A 1 102 ? -30.397 -17.662 37.270 1.00 93.19 102 ASP A CA 1
ATOM 795 C C . ASP A 1 102 ? -29.164 -18.404 37.823 1.00 93.19 102 ASP A C 1
ATOM 797 O O . ASP A 1 102 ? -28.461 -17.873 38.685 1.00 93.19 102 ASP A O 1
ATOM 801 N N . PRO A 1 103 ? -28.845 -19.619 37.336 1.00 94.62 103 PRO A N 1
ATOM 802 C CA . PRO A 1 103 ? -27.681 -20.374 37.802 1.00 94.62 103 PRO A CA 1
ATOM 803 C C . PRO A 1 103 ? -26.340 -19.663 37.567 1.00 94.62 103 PRO A C 1
ATOM 805 O O . PRO A 1 103 ? -25.343 -20.073 38.152 1.00 94.62 103 PRO A O 1
ATOM 808 N N . ARG A 1 104 ? -26.300 -18.633 36.714 1.00 94.12 104 ARG A N 1
ATOM 809 C CA . ARG A 1 104 ? -25.109 -17.823 36.430 1.00 94.12 104 ARG A CA 1
ATOM 810 C C . ARG A 1 104 ? -24.948 -16.643 37.385 1.00 94.12 104 ARG A C 1
ATOM 812 O O . ARG A 1 104 ? -23.925 -15.978 37.333 1.00 94.12 104 ARG A O 1
ATOM 819 N N . TYR A 1 105 ? -25.934 -16.366 38.239 1.00 92.50 105 TYR A N 1
ATOM 820 C CA . TYR A 1 105 ? -25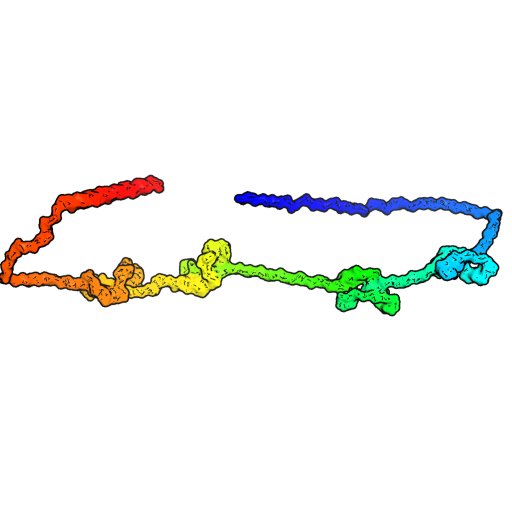.942 -15.178 39.091 1.00 92.50 105 TYR A CA 1
ATOM 821 C C . TYR A 1 105 ? -24.701 -15.081 39.988 1.00 92.50 105 TYR A C 1
ATOM 823 O O . TYR A 1 105 ? -24.124 -14.005 40.121 1.00 92.50 105 TYR A O 1
ATOM 831 N N . ASP A 1 106 ? -24.241 -16.193 40.569 1.00 92.00 106 ASP A N 1
ATOM 832 C CA . ASP A 1 106 ? -23.066 -16.190 41.452 1.00 92.00 106 ASP A CA 1
ATOM 833 C C . ASP A 1 106 ? -21.762 -15.823 40.717 1.00 92.00 106 ASP A C 1
ATOM 835 O O . ASP A 1 106 ? -20.908 -15.162 41.314 1.00 92.00 106 ASP A O 1
ATOM 839 N N . ASP A 1 107 ? -21.660 -16.171 39.430 1.00 93.00 107 ASP A N 1
ATOM 840 C CA . ASP A 1 107 ? -20.502 -15.920 38.557 1.00 93.00 107 ASP A CA 1
ATOM 841 C C . ASP A 1 107 ? -20.637 -14.627 37.722 1.00 93.00 107 ASP A C 1
ATOM 843 O O . ASP A 1 107 ? -19.729 -14.270 36.975 1.00 93.00 107 ASP A O 1
ATOM 847 N N . ALA A 1 108 ? -21.771 -13.929 37.823 1.00 95.06 108 ALA A N 1
ATOM 848 C CA . ALA A 1 108 ? -22.069 -12.720 37.065 1.00 95.06 108 ALA A CA 1
ATOM 849 C C . ALA A 1 108 ? -21.396 -11.465 37.651 1.00 95.06 108 ALA A C 1
ATOM 851 O O . ALA A 1 108 ? -21.158 -11.364 38.859 1.00 95.06 108 ALA A O 1
ATOM 852 N N . TYR A 1 109 ? -21.153 -10.476 36.793 1.00 95.06 109 TYR A N 1
ATOM 853 C CA . TYR A 1 109 ? -20.565 -9.189 37.154 1.00 95.06 109 TYR A CA 1
ATOM 854 C C . TYR A 1 109 ? -21.520 -8.343 37.989 1.00 95.06 109 TYR A C 1
ATOM 856 O O . TYR A 1 109 ? -22.738 -8.361 37.794 1.00 95.06 109 TYR A O 1
ATOM 864 N N . ALA A 1 110 ? -20.957 -7.553 38.902 1.00 94.00 110 ALA A N 1
ATOM 865 C CA . ALA A 1 110 ? -21.729 -6.657 39.760 1.00 94.00 110 ALA A CA 1
ATOM 866 C C . ALA A 1 110 ? -22.199 -5.383 39.032 1.00 94.00 110 ALA A C 1
ATOM 868 O O . ALA A 1 110 ? -23.057 -4.665 39.541 1.00 94.00 110 ALA A O 1
ATOM 869 N N . SER A 1 111 ? -21.641 -5.084 37.855 1.00 93.88 111 SER A N 1
ATOM 870 C CA . SER A 1 111 ? -21.978 -3.896 37.071 1.00 93.88 111 SER A CA 1
ATOM 871 C C . SER A 1 111 ? -22.005 -4.183 35.571 1.00 93.88 111 SER A C 1
ATOM 873 O O . SER A 1 111 ? -21.350 -5.113 35.096 1.00 93.88 111 SER A O 1
ATOM 875 N N . TYR A 1 112 ? -22.766 -3.369 34.836 1.00 92.19 112 TYR A N 1
ATOM 876 C CA . TYR A 1 112 ? -22.858 -3.448 33.379 1.00 92.19 112 TYR A CA 1
ATOM 877 C C . TYR A 1 112 ? -21.508 -3.143 32.714 1.00 92.19 112 TYR A C 1
ATOM 879 O O . TYR A 1 112 ? -21.095 -3.893 31.840 1.00 92.19 112 TYR A O 1
ATOM 887 N N . ASP A 1 113 ? -20.795 -2.108 33.173 1.00 91.38 113 ASP A N 1
ATOM 888 C CA . ASP A 1 113 ? -19.514 -1.678 32.588 1.00 91.38 113 ASP A CA 1
ATOM 889 C C . ASP A 1 113 ? -18.433 -2.769 32.693 1.00 91.38 113 ASP A C 1
ATOM 891 O O . ASP A 1 113 ? -17.645 -2.975 31.772 1.00 91.38 113 ASP A O 1
ATOM 895 N N . GLU A 1 114 ? -18.404 -3.498 33.813 1.00 90.69 114 GLU A N 1
ATOM 896 C CA . GLU A 1 114 ? -17.470 -4.611 34.015 1.00 90.69 114 GLU A CA 1
ATOM 897 C C . GLU A 1 114 ? -17.794 -5.789 33.087 1.00 90.69 114 GLU A C 1
ATOM 899 O O . GLU A 1 114 ? -16.888 -6.382 32.502 1.00 90.69 114 GLU A O 1
ATOM 904 N N . ALA A 1 115 ? -19.085 -6.083 32.897 1.00 93.00 115 ALA A N 1
ATOM 905 C CA . ALA A 1 115 ? -19.519 -7.083 31.932 1.00 93.00 115 ALA A CA 1
ATOM 906 C C . ALA A 1 115 ? -19.221 -6.654 30.491 1.00 93.00 115 ALA A C 1
ATOM 908 O O . ALA A 1 115 ? -18.787 -7.482 29.703 1.00 93.00 115 ALA A O 1
ATOM 909 N N . GLU A 1 116 ? -19.424 -5.383 30.137 1.00 91.12 116 GLU A N 1
ATOM 910 C CA . GLU A 1 116 ? -19.160 -4.845 28.799 1.00 91.12 116 GLU A CA 1
ATOM 911 C C . GLU A 1 116 ? -17.671 -4.901 28.449 1.00 91.12 116 GLU A C 1
ATOM 913 O O . GLU A 1 116 ? -17.319 -5.323 27.348 1.00 91.12 116 GLU A O 1
ATOM 918 N N . ALA A 1 117 ? -16.791 -4.566 29.395 1.00 87.81 117 ALA A N 1
ATOM 919 C CA . ALA A 1 117 ? -15.346 -4.633 29.196 1.00 87.81 117 ALA A CA 1
ATOM 920 C C . ALA A 1 117 ? -14.859 -6.048 28.840 1.00 87.81 117 ALA A C 1
ATOM 922 O O . ALA A 1 117 ? -13.971 -6.186 28.002 1.00 87.81 117 ALA A O 1
ATOM 923 N N . ASP A 1 118 ? -15.450 -7.088 29.437 1.00 86.38 118 ASP A N 1
ATOM 924 C CA . ASP A 1 118 ? -15.130 -8.486 29.106 1.00 86.38 118 ASP A CA 1
ATOM 925 C C . ASP A 1 118 ? -15.915 -9.002 27.885 1.00 86.38 118 ASP A C 1
ATOM 927 O O . ASP A 1 118 ? -15.478 -9.914 27.186 1.00 86.38 118 ASP A O 1
ATOM 931 N N . CYS A 1 119 ? -17.082 -8.409 27.605 1.00 86.44 119 CYS A N 1
ATOM 932 C CA . CYS A 1 119 ? -17.949 -8.804 26.495 1.00 86.44 119 CYS A CA 1
ATOM 933 C C . CYS A 1 119 ? -17.535 -8.225 25.147 1.00 86.44 119 CYS A C 1
ATOM 935 O O . CYS A 1 119 ? -17.903 -8.768 24.102 1.00 86.44 119 CYS A O 1
ATOM 937 N N . THR A 1 120 ? -16.786 -7.124 25.163 1.00 76.62 120 THR A N 1
ATOM 938 C CA . THR A 1 120 ? -16.240 -6.532 23.951 1.00 76.62 120 THR A CA 1
ATOM 939 C C . THR A 1 120 ? -15.198 -7.510 23.407 1.00 76.62 120 THR A C 1
ATOM 941 O O . THR A 1 120 ? -14.205 -7.768 24.093 1.00 76.62 120 THR A O 1
ATOM 944 N N . PRO A 1 121 ? -15.395 -8.101 22.211 1.00 63.94 121 PRO A N 1
ATOM 945 C CA . PRO A 1 121 ? -14.337 -8.883 21.599 1.00 63.94 121 PRO A CA 1
ATOM 946 C C . PRO A 1 121 ? -13.115 -7.977 21.526 1.00 63.94 121 PRO A C 1
ATOM 948 O O . PRO A 1 121 ? -13.241 -6.846 21.054 1.00 63.94 121 PRO A O 1
ATOM 951 N N . ALA A 1 122 ? -11.980 -8.454 22.053 1.00 61.94 122 ALA A N 1
ATOM 952 C CA . ALA A 1 122 ? -10.705 -7.757 21.943 1.00 61.94 122 ALA A CA 1
ATOM 953 C C . ALA A 1 122 ? -10.611 -7.201 20.523 1.00 61.94 122 ALA A C 1
ATOM 955 O O . ALA A 1 122 ? -10.809 -7.979 19.582 1.00 61.94 122 ALA A O 1
ATOM 956 N N . GLU A 1 123 ? -10.440 -5.876 20.409 1.00 58.44 123 GLU A N 1
ATOM 957 C CA . GLU A 1 123 ? -10.400 -5.174 19.127 1.00 58.44 123 GLU A CA 1
ATOM 958 C C . GLU A 1 123 ? -9.623 -6.033 18.135 1.00 58.44 123 GLU A C 1
ATOM 960 O O . GLU A 1 123 ? -8.541 -6.532 18.470 1.00 58.44 123 GLU A O 1
ATOM 965 N N . GLU A 1 124 ? -10.236 -6.311 16.977 1.00 58.38 124 GLU A N 1
ATOM 966 C CA . GLU A 1 124 ? -9.592 -7.119 15.946 1.00 58.38 124 GLU A CA 1
ATOM 967 C C . GLU A 1 124 ? -8.162 -6.595 15.776 1.00 58.38 124 GLU A C 1
ATOM 969 O O . GLU A 1 124 ? -7.987 -5.373 15.736 1.00 58.38 124 GLU A O 1
ATOM 974 N N . PRO A 1 125 ? -7.142 -7.478 15.773 1.00 58.62 125 PRO A N 1
ATOM 975 C CA . PRO A 1 125 ? -5.762 -7.035 15.678 1.00 58.62 125 PRO A CA 1
ATOM 976 C C . PRO A 1 125 ? -5.665 -6.079 14.497 1.00 58.62 125 PRO A C 1
ATOM 978 O O . PRO A 1 125 ? -6.112 -6.429 13.402 1.00 58.62 125 PRO A O 1
ATOM 981 N N . ASP A 1 126 ? -5.156 -4.877 14.784 1.00 62.09 126 ASP A N 1
ATOM 982 C CA . ASP A 1 126 ? -4.976 -3.785 13.829 1.00 62.09 126 ASP A CA 1
ATOM 983 C C . ASP A 1 126 ? -4.518 -4.396 12.496 1.00 62.09 126 ASP A C 1
ATOM 985 O O . ASP A 1 126 ? -3.552 -5.178 12.518 1.00 62.09 126 ASP A O 1
ATOM 989 N N . PRO A 1 127 ? -5.248 -4.185 11.379 1.00 62.50 127 PRO A N 1
ATOM 990 C CA . PRO A 1 127 ? -4.874 -4.771 10.102 1.00 62.50 127 PRO A CA 1
ATOM 991 C C . PRO A 1 127 ? -3.392 -4.503 9.868 1.00 62.50 127 PRO A C 1
ATOM 993 O O . PRO A 1 127 ? -2.938 -3.369 10.032 1.00 62.50 127 PRO A O 1
ATOM 996 N N . GLU A 1 128 ? -2.636 -5.565 9.558 1.00 65.69 128 GLU A N 1
ATOM 997 C CA . GLU A 1 128 ? -1.205 -5.446 9.283 1.00 65.69 128 GLU A CA 1
ATOM 998 C C . GLU A 1 128 ? -0.985 -4.244 8.356 1.00 65.69 128 GLU A C 1
ATOM 1000 O O . GLU A 1 128 ? -1.739 -4.105 7.384 1.00 65.69 128 GLU A O 1
ATOM 1005 N N . PRO A 1 129 ? -0.019 -3.358 8.671 1.00 67.75 129 PRO A N 1
ATOM 1006 C CA . PRO A 1 129 ? 0.203 -2.159 7.883 1.00 67.75 129 PRO A CA 1
ATOM 1007 C C . PRO A 1 129 ? 0.330 -2.569 6.421 1.00 67.75 129 PRO A C 1
ATOM 1009 O O . PRO A 1 129 ? 1.099 -3.482 6.100 1.00 67.75 129 PRO A O 1
ATOM 1012 N N . GLU A 1 130 ? -0.479 -1.942 5.562 1.00 71.31 130 GLU A N 1
ATOM 1013 C CA . GLU A 1 130 ? -0.434 -2.211 4.130 1.00 71.31 130 GLU A CA 1
ATOM 1014 C C . GLU A 1 130 ? 1.027 -2.115 3.669 1.00 71.31 130 GLU A C 1
ATOM 1016 O O . GLU A 1 130 ? 1.731 -1.188 4.089 1.00 71.31 130 GLU A O 1
ATOM 1021 N N . PRO A 1 131 ? 1.517 -3.083 2.873 1.00 68.88 131 PRO A N 1
ATOM 1022 C CA . PRO A 1 131 ? 2.894 -3.059 2.414 1.00 68.88 131 PRO A CA 1
ATOM 1023 C C . PRO A 1 131 ? 3.145 -1.728 1.709 1.00 68.88 131 PRO A C 1
ATOM 1025 O O . PRO A 1 131 ? 2.362 -1.328 0.843 1.00 68.88 131 PRO A O 1
ATOM 1028 N N . GLU A 1 132 ? 4.211 -1.036 2.116 1.00 68.94 132 GLU A N 1
ATOM 1029 C CA . GLU A 1 132 ? 4.618 0.205 1.465 1.00 68.94 132 GLU A CA 1
ATOM 1030 C C . GLU A 1 132 ? 4.745 -0.050 -0.044 1.00 68.94 132 GLU A C 1
ATOM 1032 O O . GLU A 1 132 ? 5.242 -1.113 -0.440 1.00 68.94 132 GLU A O 1
ATOM 1037 N N . PRO A 1 133 ? 4.257 0.873 -0.892 1.00 71.25 133 PRO A N 1
ATOM 1038 C CA . PRO A 1 133 ? 4.349 0.701 -2.331 1.00 71.25 133 PRO A CA 1
ATOM 1039 C C . PRO A 1 133 ? 5.818 0.512 -2.708 1.00 71.25 133 PRO A C 1
ATOM 1041 O O . PRO A 1 133 ? 6.676 1.291 -2.289 1.00 71.25 133 PRO A O 1
ATOM 1044 N N . GLU A 1 134 ? 6.108 -0.544 -3.471 1.00 72.62 134 GLU A N 1
ATOM 1045 C CA . GLU A 1 134 ? 7.454 -0.764 -3.993 1.00 72.62 134 GLU A CA 1
ATOM 1046 C C . GLU A 1 134 ? 7.883 0.478 -4.794 1.00 72.62 134 GLU A C 1
ATOM 1048 O O . GLU A 1 134 ? 7.050 1.051 -5.507 1.00 72.62 134 GLU A O 1
ATOM 1053 N N . PRO A 1 135 ? 9.142 0.932 -4.656 1.00 73.62 135 PRO A N 1
ATOM 1054 C CA . PRO A 1 135 ? 9.610 2.116 -5.360 1.00 73.62 135 PRO A CA 1
ATOM 1055 C C . PRO A 1 135 ? 9.435 1.909 -6.865 1.00 73.62 135 PRO A C 1
ATOM 1057 O O . PRO A 1 135 ? 9.872 0.897 -7.422 1.00 73.62 135 PRO A O 1
ATOM 1060 N N . GLU A 1 136 ? 8.768 2.859 -7.519 1.00 84.12 136 GLU A N 1
ATOM 1061 C CA . GLU A 1 136 ? 8.618 2.829 -8.968 1.00 84.12 136 GLU A CA 1
ATOM 1062 C C . GLU A 1 136 ? 10.018 2.846 -9.596 1.00 84.12 136 GLU A C 1
ATOM 1064 O O . GLU A 1 136 ? 10.842 3.706 -9.296 1.00 84.12 136 GLU A O 1
ATOM 1069 N N . THR A 1 137 ? 10.309 1.845 -10.426 1.00 92.00 137 THR A N 1
ATOM 1070 C CA . THR A 1 137 ? 11.572 1.737 -11.164 1.00 92.00 137 THR A CA 1
ATOM 1071 C C . THR A 1 137 ? 11.316 2.131 -12.609 1.00 92.00 137 THR A C 1
ATOM 1073 O O . THR A 1 137 ? 10.332 1.693 -13.211 1.00 92.00 137 THR A O 1
ATOM 1076 N N . ARG A 1 138 ? 12.208 2.939 -13.176 1.00 95.25 138 ARG A N 1
ATOM 1077 C CA . ARG A 1 138 ? 12.231 3.267 -14.604 1.00 95.25 138 ARG A CA 1
ATOM 1078 C C . ARG A 1 138 ? 13.492 2.729 -15.255 1.00 95.25 138 ARG A C 1
ATOM 1080 O O . ARG A 1 138 ? 14.430 2.357 -14.566 1.00 95.25 138 ARG A O 1
ATOM 1087 N N . TYR A 1 139 ? 13.510 2.664 -16.577 1.00 96.38 139 TYR A N 1
ATOM 1088 C CA . TYR A 1 139 ? 14.584 2.034 -17.339 1.00 96.38 139 TYR A CA 1
ATOM 1089 C C . TYR A 1 139 ? 15.199 3.040 -18.306 1.00 96.38 139 TYR A C 1
ATOM 1091 O O . TYR A 1 139 ? 14.479 3.684 -19.063 1.00 96.38 139 TYR A O 1
ATOM 1099 N N . VAL A 1 140 ? 16.519 3.189 -18.289 1.00 94.94 140 VAL A N 1
ATOM 1100 C CA . VAL A 1 140 ? 17.267 4.092 -19.182 1.00 94.94 140 VAL A CA 1
ATOM 1101 C C . VAL A 1 140 ? 18.293 3.296 -19.980 1.00 94.94 140 VAL A C 1
ATOM 1103 O O . VAL A 1 140 ? 18.799 2.289 -19.489 1.00 94.94 140 VAL A O 1
ATOM 1106 N N . CYS A 1 141 ? 18.604 3.740 -21.198 1.00 93.19 141 CYS A N 1
ATOM 1107 C CA . CYS A 1 141 ? 19.732 3.209 -21.960 1.00 93.19 141 CYS A CA 1
ATOM 1108 C C . CYS A 1 141 ? 21.011 3.958 -21.574 1.00 93.19 141 CYS A C 1
ATOM 1110 O O . CYS A 1 141 ? 21.062 5.184 -21.672 1.00 93.19 141 CYS A O 1
ATOM 1112 N N . ASP A 1 142 ? 22.037 3.228 -21.154 1.00 91.50 142 ASP A N 1
ATOM 1113 C CA . ASP A 1 142 ? 23.360 3.758 -20.836 1.00 91.50 142 ASP A CA 1
ATOM 1114 C C . ASP A 1 142 ? 24.397 2.888 -21.556 1.00 91.50 142 ASP A C 1
ATOM 1116 O O . ASP A 1 142 ? 24.531 1.703 -21.263 1.00 91.50 142 ASP A O 1
ATOM 1120 N N . ASP A 1 143 ? 25.090 3.460 -22.544 1.00 87.12 143 ASP A N 1
ATOM 1121 C CA . ASP A 1 143 ? 26.141 2.778 -23.324 1.00 87.12 143 ASP A CA 1
ATOM 1122 C C . ASP A 1 143 ? 25.693 1.450 -23.981 1.00 87.12 143 ASP A C 1
ATOM 1124 O O . ASP A 1 143 ? 26.430 0.465 -24.010 1.00 87.12 143 ASP A O 1
ATOM 1128 N N . GLY A 1 144 ? 24.456 1.404 -24.493 1.00 85.00 144 GLY A N 1
ATOM 1129 C CA . GLY A 1 144 ? 23.892 0.209 -25.138 1.00 85.00 144 GLY A CA 1
ATOM 1130 C C . GLY A 1 144 ? 23.373 -0.859 -24.164 1.00 85.00 144 GLY A C 1
ATOM 1131 O O . GLY A 1 144 ? 22.941 -1.928 -24.596 1.00 85.00 144 GLY A O 1
ATOM 1132 N N . GLU A 1 145 ? 23.377 -0.588 -22.855 1.00 90.88 145 GLU A N 1
ATOM 1133 C CA . GLU A 1 145 ? 22.784 -1.446 -21.827 1.00 90.88 145 GLU A CA 1
ATOM 1134 C C . GLU A 1 145 ? 21.559 -0.772 -21.189 1.00 90.88 145 GLU A C 1
ATOM 1136 O O . GLU A 1 145 ? 21.569 0.415 -20.863 1.00 90.88 145 GLU A O 1
ATOM 1141 N N . VAL A 1 146 ? 20.481 -1.535 -20.989 1.00 94.62 146 VAL A N 1
ATOM 1142 C CA . VAL A 1 146 ? 19.292 -1.053 -20.276 1.00 94.62 146 VAL A CA 1
ATOM 1143 C C . VAL A 1 146 ? 19.501 -1.207 -18.773 1.00 94.62 146 VAL A C 1
ATOM 1145 O O . VAL A 1 146 ? 19.689 -2.317 -18.276 1.00 94.62 146 VAL A O 1
ATOM 1148 N N . ILE A 1 147 ? 19.419 -0.100 -18.037 1.00 95.50 147 ILE A N 1
ATOM 1149 C CA . ILE A 1 147 ? 19.640 -0.047 -16.589 1.00 95.50 147 ILE A CA 1
ATOM 1150 C C . ILE A 1 147 ? 18.367 0.439 -15.887 1.00 95.50 147 ILE A C 1
ATOM 1152 O O . ILE A 1 147 ? 17.769 1.439 -16.283 1.00 95.50 147 ILE A O 1
ATOM 1156 N N . GLY A 1 148 ? 17.966 -0.259 -14.820 1.00 95.44 148 GLY A N 1
ATOM 1157 C CA . GLY A 1 148 ? 16.894 0.180 -13.924 1.00 95.44 148 GLY A CA 1
ATOM 1158 C C . GLY A 1 148 ? 17.369 1.283 -12.973 1.00 95.44 148 GLY A C 1
ATOM 1159 O O . GLY A 1 148 ? 18.398 1.133 -12.314 1.00 95.44 148 GLY A O 1
ATOM 1160 N N . VAL A 1 149 ? 16.613 2.371 -12.891 1.00 95.81 149 VAL A N 1
ATOM 1161 C CA . VAL A 1 149 ? 16.866 3.542 -12.049 1.00 95.81 149 VAL A CA 1
ATOM 1162 C C . VAL A 1 149 ? 15.666 3.823 -11.145 1.00 95.81 149 VAL A C 1
ATOM 1164 O O . VAL A 1 149 ? 14.512 3.685 -11.559 1.00 95.81 149 VAL A O 1
ATOM 1167 N N . ASP A 1 150 ? 15.943 4.203 -9.901 1.00 93.69 150 ASP A N 1
ATOM 1168 C CA . ASP A 1 150 ? 14.940 4.629 -8.922 1.00 93.69 150 ASP A CA 1
ATOM 1169 C C . ASP A 1 150 ? 14.700 6.149 -8.968 1.00 93.69 150 ASP A C 1
ATOM 1171 O O . ASP A 1 150 ? 15.407 6.883 -9.662 1.00 93.69 150 ASP A O 1
ATOM 1175 N N . ASP A 1 151 ? 13.702 6.624 -8.221 1.00 92.31 151 ASP A N 1
ATOM 1176 C CA . ASP A 1 151 ? 13.249 8.022 -8.189 1.00 92.31 151 ASP A CA 1
ATOM 1177 C C . ASP A 1 151 ? 14.283 9.020 -7.638 1.00 92.31 151 ASP A C 1
ATOM 1179 O O . ASP A 1 151 ? 14.092 10.237 -7.738 1.00 92.31 151 ASP A O 1
ATOM 1183 N N . THR A 1 152 ? 15.397 8.534 -7.084 1.00 92.38 152 THR A N 1
ATOM 1184 C CA . THR A 1 152 ? 16.517 9.371 -6.646 1.00 92.38 152 THR A CA 1
ATOM 1185 C C . THR A 1 152 ? 17.580 9.582 -7.728 1.00 92.38 152 THR A C 1
ATOM 1187 O O . THR A 1 152 ? 18.396 10.503 -7.596 1.00 92.38 152 THR A O 1
ATOM 1190 N N . ASP A 1 153 ? 17.578 8.787 -8.806 1.00 93.38 153 ASP A N 1
ATOM 1191 C CA . ASP A 1 153 ? 18.481 8.983 -9.942 1.00 93.38 153 ASP A CA 1
ATOM 1192 C C . ASP A 1 153 ? 18.001 10.186 -10.779 1.00 93.38 153 ASP A C 1
ATOM 1194 O O . ASP A 1 153 ? 16.832 10.257 -11.164 1.00 93.38 153 ASP A O 1
ATOM 1198 N N . PRO A 1 154 ? 18.877 11.151 -11.117 1.00 94.00 154 PRO A N 1
ATOM 1199 C CA . PRO A 1 154 ? 18.495 12.307 -11.929 1.00 94.00 154 PRO A CA 1
ATOM 1200 C C . PRO A 1 154 ? 17.964 11.945 -13.327 1.00 94.00 154 PRO A C 1
ATOM 1202 O O . PRO A 1 154 ? 17.326 12.786 -13.953 1.00 94.00 154 PRO A O 1
ATOM 1205 N N . ARG A 1 155 ? 18.219 10.726 -13.819 1.00 93.69 155 ARG A N 1
ATOM 1206 C CA . ARG A 1 155 ? 17.722 10.213 -15.105 1.00 93.69 155 ARG A CA 1
ATOM 1207 C C . ARG A 1 155 ? 16.329 9.583 -15.004 1.00 93.69 155 ARG A C 1
ATOM 1209 O O . ARG A 1 155 ? 15.773 9.194 -16.025 1.00 93.69 155 ARG A O 1
ATOM 1216 N N . TYR A 1 156 ? 15.742 9.482 -13.809 1.00 93.25 156 TYR A N 1
ATOM 1217 C CA . TYR A 1 156 ? 14.438 8.846 -13.599 1.00 93.25 156 TYR A CA 1
ATOM 1218 C C . TYR A 1 156 ? 13.326 9.458 -14.466 1.00 93.25 156 TYR A C 1
ATOM 1220 O O . TYR A 1 156 ? 12.548 8.745 -15.102 1.00 93.25 156 TYR A O 1
ATOM 1228 N N . ASP A 1 157 ? 13.278 10.788 -14.559 1.00 93.75 157 ASP A N 1
ATOM 1229 C CA . ASP A 1 157 ? 12.268 11.490 -15.361 1.00 93.75 157 ASP A CA 1
ATOM 1230 C C . ASP A 1 157 ? 12.410 11.226 -16.871 1.00 93.75 157 ASP A C 1
ATOM 1232 O O . ASP A 1 157 ? 11.422 11.327 -17.602 1.00 93.75 157 ASP A O 1
ATOM 1236 N N . GLU A 1 158 ? 13.610 10.849 -17.319 1.00 92.06 158 GLU A N 1
ATOM 1237 C CA . GLU A 1 158 ? 13.954 10.526 -18.710 1.00 92.06 158 GLU A CA 1
ATOM 1238 C C . GLU A 1 158 ? 13.776 9.030 -19.031 1.00 92.06 158 GLU A C 1
ATOM 1240 O O . GLU A 1 158 ? 13.794 8.647 -20.198 1.00 92.06 158 GLU A O 1
ATOM 1245 N N . GLY A 1 159 ? 13.578 8.183 -18.013 1.00 92.31 159 GLY A N 1
ATOM 1246 C CA . GLY A 1 159 ? 13.457 6.736 -18.164 1.00 92.31 159 GLY A CA 1
ATOM 1247 C C . GLY A 1 159 ? 12.088 6.245 -18.637 1.00 92.31 159 GLY A C 1
ATOM 1248 O O . GLY A 1 159 ? 11.041 6.853 -18.397 1.00 92.31 159 GLY A O 1
ATOM 1249 N N . TYR A 1 160 ? 12.104 5.079 -19.271 1.00 94.44 160 TYR A N 1
ATOM 1250 C CA . TYR A 1 160 ? 10.936 4.352 -19.744 1.00 94.44 160 TYR A CA 1
ATOM 1251 C C . TYR A 1 160 ? 10.252 3.590 -18.603 1.00 94.44 160 TYR A C 1
ATOM 1253 O O . TYR A 1 160 ? 10.916 3.129 -17.670 1.00 94.44 160 TYR A O 1
ATOM 1261 N N . PRO A 1 161 ? 8.924 3.399 -18.665 1.00 93.62 161 PRO A N 1
ATOM 1262 C CA . PRO A 1 161 ? 8.184 2.639 -17.660 1.00 93.62 161 PRO A CA 1
ATOM 1263 C C . PRO A 1 161 ? 8.427 1.121 -17.740 1.00 93.62 161 PRO A C 1
ATOM 1265 O O . PRO A 1 161 ? 7.938 0.389 -16.882 1.00 93.62 161 PRO A O 1
ATOM 1268 N N . SER A 1 162 ? 9.136 0.625 -18.761 1.00 92.88 162 SER A N 1
ATOM 1269 C CA . SER A 1 162 ? 9.454 -0.797 -18.910 1.00 92.88 162 SER A CA 1
ATOM 1270 C C . SER A 1 162 ? 10.812 -1.032 -19.573 1.00 92.88 162 SER A C 1
ATOM 1272 O O . SER A 1 162 ? 11.255 -0.235 -20.400 1.00 92.88 162 SER A O 1
ATOM 1274 N N . GLU A 1 163 ? 11.442 -2.156 -19.221 1.00 93.19 163 GLU A N 1
ATOM 1275 C CA . GLU A 1 163 ? 12.716 -2.604 -19.797 1.00 93.19 163 GLU A CA 1
ATOM 1276 C C . GLU A 1 163 ? 12.611 -2.807 -21.312 1.00 93.19 163 GLU A C 1
ATOM 1278 O O . GLU A 1 163 ? 13.507 -2.403 -22.040 1.00 93.19 163 GLU A O 1
ATOM 1283 N N . ASP A 1 164 ? 11.495 -3.363 -21.797 1.00 92.81 164 ASP A N 1
ATOM 1284 C CA . ASP A 1 164 ? 11.272 -3.609 -23.226 1.00 92.81 164 ASP A CA 1
ATOM 1285 C C . ASP A 1 164 ? 11.233 -2.305 -24.041 1.00 92.81 164 ASP A C 1
ATOM 1287 O O . ASP A 1 164 ? 11.785 -2.243 -25.138 1.00 92.81 164 ASP A O 1
ATOM 1291 N N . GLU A 1 165 ? 10.596 -1.250 -23.521 1.00 89.94 165 GLU A N 1
ATOM 1292 C CA . GLU A 1 165 ? 10.565 0.056 -24.195 1.00 89.94 165 GLU A CA 1
ATOM 1293 C C . GLU A 1 165 ? 11.942 0.722 -24.195 1.00 89.94 165 GLU A C 1
ATOM 1295 O O . GLU A 1 165 ? 12.366 1.233 -25.233 1.00 89.94 165 GLU A O 1
ATOM 1300 N N . ALA A 1 166 ? 12.667 0.644 -23.075 1.00 92.06 166 ALA A N 1
ATOM 1301 C CA . ALA A 1 166 ? 14.050 1.103 -23.016 1.00 92.06 166 ALA A CA 1
ATOM 1302 C C . ALA A 1 166 ? 14.954 0.309 -23.965 1.00 92.06 166 ALA A C 1
ATOM 1304 O O . ALA A 1 166 ? 15.810 0.898 -24.612 1.00 92.06 166 ALA A O 1
ATOM 1305 N N . ALA A 1 167 ? 14.748 -1.002 -24.100 1.00 90.00 167 ALA A N 1
ATOM 1306 C CA . ALA A 1 167 ? 15.529 -1.858 -24.985 1.00 90.00 167 ALA A CA 1
ATOM 1307 C C . ALA A 1 167 ? 15.313 -1.526 -26.463 1.00 90.00 167 ALA A C 1
ATOM 1309 O O . ALA A 1 167 ? 16.260 -1.612 -27.234 1.00 90.00 167 ALA A O 1
ATOM 1310 N N . VAL A 1 168 ? 14.103 -1.128 -26.870 1.00 87.88 168 VAL A N 1
ATOM 1311 C CA . VAL A 1 168 ? 13.846 -0.681 -28.249 1.00 87.88 168 VAL A CA 1
ATOM 1312 C C . VAL A 1 168 ? 14.634 0.584 -28.567 1.00 87.88 168 VAL A C 1
ATOM 1314 O O . VAL A 1 168 ? 15.235 0.661 -29.632 1.00 87.88 168 VAL A O 1
ATOM 1317 N N . ASP A 1 169 ? 14.650 1.549 -27.649 1.00 85.31 169 ASP A N 1
ATOM 1318 C CA . ASP A 1 169 ? 15.408 2.788 -27.820 1.00 85.31 169 ASP A CA 1
ATOM 1319 C C . ASP A 1 169 ? 16.921 2.521 -27.782 1.00 85.31 169 ASP A C 1
ATOM 1321 O O . ASP A 1 169 ? 17.657 2.993 -28.644 1.00 85.31 169 ASP A O 1
ATOM 1325 N N . CYS A 1 170 ? 17.363 1.664 -26.857 1.00 86.44 170 CYS A N 1
ATOM 1326 C CA . CYS A 1 170 ? 18.764 1.288 -26.670 1.00 86.44 170 CYS A CA 1
ATOM 1327 C C . CYS A 1 170 ? 19.340 0.453 -27.817 1.00 86.44 170 CYS A C 1
ATOM 1329 O O . CYS A 1 170 ? 20.517 0.571 -28.132 1.00 86.44 170 CYS A O 1
ATOM 1331 N N . ALA A 1 171 ? 18.502 -0.364 -28.458 1.00 77.81 171 ALA A N 1
ATOM 1332 C CA . ALA A 1 171 ? 18.836 -1.131 -29.654 1.00 77.81 171 ALA A CA 1
ATOM 1333 C C . ALA A 1 171 ? 18.642 -0.326 -30.947 1.00 77.81 171 ALA A C 1
ATOM 1335 O O . ALA A 1 171 ? 18.722 -0.894 -32.039 1.00 77.81 171 ALA A O 1
ATOM 1336 N N . THR A 1 172 ? 18.381 0.986 -30.864 1.00 64.44 172 THR A N 1
ATOM 1337 C CA . THR A 1 172 ? 18.502 1.877 -32.025 1.00 64.44 172 THR A CA 1
ATOM 1338 C C . THR A 1 172 ? 19.986 2.134 -32.278 1.00 64.44 172 THR A C 1
ATOM 1340 O O . THR A 1 172 ? 20.482 3.252 -32.183 1.00 64.44 172 T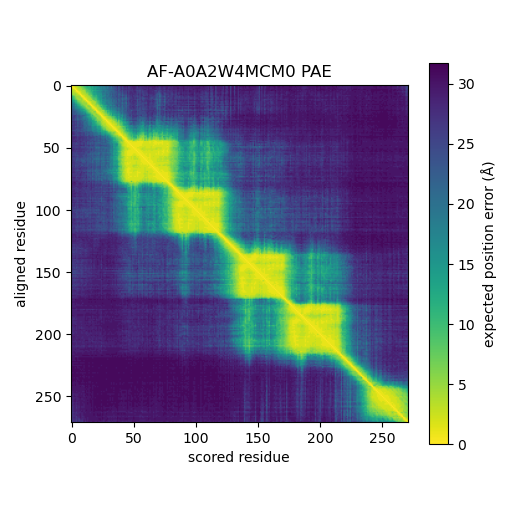HR A O 1
ATOM 1343 N N . ASP A 1 173 ? 20.699 1.046 -32.550 1.00 56.84 173 ASP A N 1
ATOM 1344 C CA . ASP A 1 173 ? 22.068 1.025 -33.001 1.00 56.84 173 ASP A CA 1
ATOM 1345 C C . ASP A 1 173 ? 22.192 1.933 -34.233 1.00 56.84 173 ASP A C 1
ATOM 1347 O O . ASP A 1 173 ? 21.498 1.763 -35.241 1.00 56.84 173 ASP A O 1
ATOM 1351 N N . GLU A 1 174 ? 23.159 2.849 -34.198 1.00 55.72 174 GLU A N 1
ATOM 1352 C CA . GLU A 1 174 ? 23.725 3.481 -35.397 1.00 55.72 174 GLU A CA 1
ATOM 1353 C C . GLU A 1 174 ? 24.275 2.435 -36.406 1.00 55.72 174 GLU A C 1
ATOM 1355 O O . GLU A 1 174 ? 24.675 2.790 -37.514 1.00 55.72 174 GLU A O 1
ATOM 1360 N N . GLU A 1 175 ? 24.263 1.138 -36.062 1.00 59.53 175 GLU A N 1
ATOM 1361 C CA . GLU A 1 175 ? 24.833 0.026 -36.828 1.00 59.53 175 GLU A CA 1
ATOM 1362 C C . GLU A 1 175 ? 23.953 -0.523 -37.969 1.00 59.53 175 GLU A C 1
ATOM 1364 O O . GLU A 1 175 ? 24.438 -1.346 -38.745 1.00 59.53 175 GLU A O 1
ATOM 1369 N N . ASP A 1 176 ? 22.703 -0.070 -38.137 1.00 65.12 176 ASP A N 1
ATOM 1370 C CA . ASP A 1 176 ? 21.834 -0.501 -39.260 1.00 65.12 176 ASP A CA 1
ATOM 1371 C C . ASP A 1 176 ? 21.497 0.644 -40.234 1.00 65.12 176 ASP A C 1
ATOM 1373 O O . ASP A 1 176 ? 20.452 0.691 -40.893 1.00 65.12 176 ASP A O 1
ATOM 1377 N N . LEU A 1 177 ? 22.408 1.612 -40.335 1.00 78.19 177 LEU A N 1
ATOM 1378 C CA . LEU A 1 177 ? 22.381 2.593 -41.408 1.00 78.19 177 LEU A CA 1
ATOM 1379 C C . LEU A 1 177 ? 22.676 1.885 -42.753 1.00 78.19 177 LEU A C 1
ATOM 1381 O O . LEU A 1 177 ? 23.707 1.222 -42.889 1.00 78.19 177 LEU A O 1
ATOM 1385 N N . PRO A 1 178 ? 21.783 1.981 -43.761 1.00 87.12 178 PRO A N 1
ATOM 1386 C CA . PRO A 1 178 ? 21.942 1.249 -45.014 1.00 87.12 178 PRO A CA 1
ATOM 1387 C C . PRO A 1 178 ? 23.159 1.752 -45.791 1.00 87.12 178 PRO A C 1
ATOM 1389 O O . PRO A 1 178 ? 23.356 2.952 -45.917 1.00 87.12 178 PRO A O 1
ATOM 1392 N N . ASN A 1 179 ? 23.941 0.860 -46.400 1.00 91.81 179 ASN A N 1
ATOM 1393 C CA . ASN A 1 179 ? 25.057 1.293 -47.243 1.00 91.81 179 ASN A CA 1
ATOM 1394 C C . ASN A 1 179 ? 24.602 2.273 -48.343 1.00 91.81 179 ASN A C 1
ATOM 1396 O O . ASN A 1 179 ? 23.565 2.079 -48.985 1.00 91.81 179 ASN A O 1
ATOM 1400 N N . LYS A 1 180 ? 25.427 3.289 -48.594 1.00 95.69 180 LYS A N 1
ATOM 1401 C CA . LYS A 1 180 ? 25.218 4.319 -49.620 1.00 95.69 180 LYS A CA 1
ATOM 1402 C C . LYS A 1 180 ? 26.236 4.191 -50.750 1.00 95.69 180 LYS A C 1
ATOM 1404 O O . LYS A 1 180 ? 27.159 3.385 -50.686 1.00 95.69 180 LYS A O 1
ATOM 1409 N N . TRP A 1 181 ? 26.081 4.985 -51.803 1.00 96.81 181 TRP A N 1
ATOM 1410 C CA . TRP A 1 181 ? 26.892 4.942 -53.017 1.00 96.81 181 TRP A CA 1
ATOM 1411 C C . TRP A 1 181 ? 27.592 6.274 -53.261 1.00 96.81 181 TRP A C 1
ATOM 1413 O O . TRP A 1 181 ? 26.959 7.327 -53.275 1.00 96.81 181 TRP A O 1
ATOM 1423 N N . VAL A 1 182 ? 28.899 6.230 -53.505 1.00 95.62 182 VAL A N 1
ATOM 1424 C CA . VAL A 1 182 ? 29.709 7.411 -53.831 1.00 95.62 182 VAL A CA 1
ATOM 1425 C C . VAL A 1 182 ? 30.428 7.214 -55.159 1.00 95.62 182 VAL A C 1
ATOM 1427 O O . VAL A 1 182 ? 30.842 6.100 -55.493 1.00 95.62 182 VAL A O 1
ATOM 1430 N N . CYS A 1 183 ? 30.605 8.294 -55.915 1.00 93.69 183 CYS A N 1
ATOM 1431 C CA . CYS A 1 183 ? 31.450 8.269 -57.098 1.00 93.69 183 CYS A CA 1
ATOM 1432 C C . CYS A 1 183 ? 32.936 8.179 -56.706 1.00 93.69 183 CYS A C 1
ATOM 1434 O O . CYS A 1 183 ? 33.415 8.926 -55.851 1.00 93.69 183 CYS A O 1
ATOM 1436 N N . VAL A 1 184 ? 33.679 7.257 -57.320 1.00 92.56 184 VAL A N 1
ATOM 1437 C CA . VAL A 1 184 ? 35.130 7.081 -57.094 1.00 92.56 184 VAL A CA 1
ATOM 1438 C C . VAL A 1 184 ? 35.967 7.319 -58.352 1.00 92.56 184 VAL A C 1
ATOM 1440 O O . VAL A 1 184 ? 37.195 7.385 -58.269 1.00 92.56 184 VAL A O 1
ATOM 1443 N N . GLY A 1 185 ? 35.320 7.479 -59.506 1.00 86.62 185 GLY A N 1
ATOM 1444 C CA . GLY A 1 185 ? 35.959 7.727 -60.791 1.00 86.62 185 GLY A CA 1
ATOM 1445 C C . GLY A 1 185 ? 34.939 7.869 -61.925 1.00 86.62 185 GLY A C 1
ATOM 1446 O O . GLY A 1 185 ? 33.743 7.698 -61.704 1.00 86.62 185 GLY A O 1
ATOM 1447 N N . PRO A 1 186 ? 35.389 8.162 -63.157 1.00 84.88 186 PRO A N 1
ATOM 1448 C CA . PRO A 1 186 ? 34.491 8.351 -64.291 1.00 84.88 186 PRO A CA 1
ATOM 1449 C C . PRO A 1 186 ? 33.684 7.078 -64.556 1.00 84.88 186 PRO A C 1
ATOM 1451 O O . PRO A 1 186 ? 34.250 6.028 -64.867 1.00 84.88 186 PRO A O 1
ATOM 1454 N N . SER A 1 187 ? 32.357 7.188 -64.447 1.00 85.38 187 SER A N 1
ATOM 1455 C CA . SER A 1 187 ? 31.423 6.056 -64.535 1.00 85.38 187 SER A CA 1
ATOM 1456 C C . SER A 1 187 ? 31.700 4.914 -63.538 1.00 85.38 187 SER A C 1
ATOM 1458 O O . SER A 1 187 ? 31.324 3.767 -63.797 1.00 85.38 187 SER A O 1
ATOM 1460 N N . GLU A 1 188 ? 32.348 5.201 -62.405 1.00 90.31 188 GLU A N 1
ATOM 1461 C CA . GLU A 1 188 ? 32.673 4.222 -61.365 1.00 90.31 188 GLU A CA 1
ATOM 1462 C C . GLU A 1 188 ? 32.118 4.667 -60.007 1.00 90.31 188 GLU A C 1
ATOM 1464 O O . GLU A 1 188 ? 32.484 5.716 -59.474 1.00 90.31 188 GLU A O 1
ATOM 1469 N N . VAL A 1 189 ? 31.259 3.830 -59.423 1.00 94.12 189 VAL A N 1
ATOM 1470 C CA . VAL A 1 189 ? 30.666 4.045 -58.097 1.00 94.12 189 VAL A CA 1
ATOM 1471 C C . VAL A 1 189 ? 31.063 2.926 -57.144 1.00 94.12 189 VAL A C 1
ATOM 1473 O O . VAL A 1 189 ? 31.193 1.768 -57.550 1.00 94.12 189 VAL A O 1
ATOM 1476 N N . ALA A 1 190 ? 31.235 3.274 -55.873 1.00 94.88 190 ALA A N 1
ATOM 1477 C CA . ALA A 1 190 ? 31.529 2.345 -54.793 1.00 94.88 190 ALA A CA 1
ATOM 1478 C C . ALA A 1 190 ? 30.454 2.429 -53.708 1.00 94.88 190 ALA A C 1
ATOM 1480 O O . ALA A 1 190 ? 29.975 3.513 -53.378 1.00 94.88 190 ALA A O 1
ATOM 1481 N N . GLU A 1 191 ? 30.105 1.274 -53.154 1.00 95.94 191 GLU A N 1
ATOM 1482 C CA . GLU A 1 191 ? 29.264 1.163 -51.967 1.00 95.94 191 GLU A CA 1
ATOM 1483 C C . GLU A 1 191 ? 30.111 1.478 -50.724 1.00 95.94 191 GLU A C 1
ATOM 1485 O O . GLU A 1 191 ? 31.220 0.954 -50.578 1.00 95.94 191 GLU A O 1
ATOM 1490 N N . ILE A 1 192 ? 29.609 2.351 -49.854 1.00 95.06 192 ILE A N 1
ATOM 1491 C CA . ILE A 1 192 ? 30.260 2.776 -48.614 1.00 95.06 192 ILE A CA 1
ATOM 1492 C C . ILE A 1 192 ? 29.311 2.605 -47.426 1.00 95.06 192 ILE A C 1
ATOM 1494 O O . ILE A 1 192 ? 28.101 2.796 -47.549 1.00 95.06 192 ILE A O 1
ATOM 1498 N N . GLY A 1 193 ? 29.878 2.230 -46.280 1.00 91.81 193 GLY A N 1
ATOM 1499 C CA . GLY A 1 193 ? 29.146 2.096 -45.020 1.00 91.81 193 GLY A CA 1
ATOM 1500 C C . GLY A 1 193 ? 29.097 3.403 -44.217 1.00 91.81 193 GLY A C 1
ATOM 1501 O O . GLY A 1 193 ? 29.788 4.359 -44.586 1.00 91.81 193 GLY A O 1
ATOM 1502 N N . PRO A 1 194 ? 28.326 3.432 -43.116 1.00 89.00 194 PRO A N 1
ATOM 1503 C CA . PRO A 1 194 ? 28.149 4.605 -42.251 1.00 89.00 194 PRO A CA 1
ATOM 1504 C C . PRO A 1 194 ? 29.450 5.160 -41.654 1.00 89.00 194 PRO A C 1
ATOM 1506 O O . PRO A 1 194 ? 29.543 6.355 -41.397 1.00 89.00 194 PRO A O 1
ATOM 1509 N N . ASP A 1 195 ? 30.485 4.328 -41.511 1.00 89.31 195 ASP A N 1
ATOM 1510 C CA . ASP A 1 195 ? 31.800 4.752 -41.012 1.00 89.31 195 ASP A CA 1
ATOM 1511 C C . ASP A 1 195 ? 32.657 5.522 -42.040 1.00 89.31 195 ASP A C 1
ATOM 1513 O O . ASP A 1 195 ? 33.715 6.060 -41.691 1.00 89.31 195 ASP A O 1
ATOM 1517 N N . ASP A 1 196 ? 32.282 5.541 -43.327 1.00 92.12 196 ASP A N 1
ATOM 1518 C CA . ASP A 1 196 ? 33.034 6.286 -44.343 1.00 92.12 196 ASP A CA 1
ATOM 1519 C C . ASP A 1 196 ? 32.738 7.791 -44.197 1.00 92.12 196 ASP A C 1
ATOM 1521 O O . ASP A 1 196 ? 31.575 8.191 -44.192 1.00 92.12 196 ASP A O 1
ATOM 1525 N N . PRO A 1 197 ? 33.757 8.670 -44.146 1.00 92.69 197 PRO A N 1
ATOM 1526 C CA . PRO A 1 197 ? 33.555 10.111 -43.961 1.00 92.69 197 PRO A CA 1
ATOM 1527 C C . PRO A 1 197 ? 32.732 10.784 -45.073 1.00 92.69 197 PRO A C 1
ATOM 1529 O O . PRO A 1 197 ? 32.367 11.947 -44.932 1.00 92.69 197 PRO A O 1
ATOM 1532 N N . ARG A 1 198 ? 32.470 10.092 -46.189 1.00 92.06 198 ARG A N 1
ATOM 1533 C CA . ARG A 1 198 ? 31.629 10.564 -47.299 1.00 92.06 198 ARG A CA 1
ATOM 1534 C C . ARG A 1 198 ? 30.178 10.088 -47.198 1.00 92.06 198 ARG A C 1
ATOM 1536 O O . ARG A 1 198 ? 29.391 10.398 -48.083 1.00 92.06 198 ARG A O 1
ATOM 1543 N N . TYR A 1 199 ? 29.812 9.327 -46.168 1.00 91.88 199 TYR A N 1
ATOM 1544 C CA . TYR A 1 199 ? 28.490 8.712 -46.036 1.00 91.88 199 TYR A CA 1
ATOM 1545 C C . TYR A 1 199 ? 27.341 9.734 -45.970 1.00 91.88 199 TYR A C 1
ATOM 1547 O O . TYR A 1 199 ? 26.278 9.518 -46.557 1.00 91.88 199 TYR A O 1
ATOM 1555 N N . ASP A 1 200 ? 27.558 10.885 -45.333 1.00 92.19 200 ASP A N 1
ATOM 1556 C CA . ASP A 1 200 ? 26.555 11.958 -45.268 1.00 92.19 200 ASP A CA 1
ATOM 1557 C C . ASP A 1 200 ? 26.252 12.576 -46.642 1.00 92.19 200 ASP A C 1
ATOM 1559 O O . ASP A 1 200 ? 25.119 12.984 -46.900 1.00 92.19 200 ASP A O 1
ATOM 1563 N N . GLU A 1 201 ? 27.243 12.600 -47.537 1.00 91.25 201 GLU A N 1
ATOM 1564 C CA . GLU A 1 201 ? 27.159 13.174 -48.889 1.00 91.25 201 GLU A CA 1
ATOM 1565 C C . GLU A 1 201 ? 26.869 12.118 -49.971 1.00 91.25 201 GLU A C 1
ATOM 1567 O O . GLU A 1 201 ? 26.654 12.458 -51.133 1.00 91.25 201 GLU A O 1
ATOM 1572 N N . ALA A 1 202 ? 26.869 10.834 -49.609 1.00 93.69 202 ALA A N 1
ATOM 1573 C CA . ALA A 1 202 ? 26.647 9.737 -50.536 1.00 93.69 202 ALA A CA 1
ATOM 1574 C C . ALA A 1 202 ? 25.164 9.526 -50.869 1.00 93.69 202 ALA A C 1
ATOM 1576 O O . ALA A 1 202 ? 24.255 9.928 -50.140 1.00 93.69 202 ALA A O 1
ATOM 1577 N N . TYR A 1 203 ? 24.936 8.851 -51.990 1.00 94.75 203 TYR A N 1
ATOM 1578 C CA . TYR A 1 203 ? 23.623 8.618 -52.572 1.00 94.75 203 TYR A CA 1
ATOM 1579 C C . TYR A 1 203 ? 22.990 7.322 -52.075 1.00 94.75 203 TYR A C 1
ATOM 1581 O O . TYR A 1 203 ? 23.673 6.321 -51.870 1.00 94.75 203 TYR A O 1
ATOM 1589 N N . ASP A 1 204 ? 21.664 7.293 -51.986 1.00 94.50 204 ASP A N 1
ATOM 1590 C CA . ASP A 1 204 ? 20.935 6.083 -51.592 1.00 94.50 204 ASP A CA 1
ATOM 1591 C C . ASP A 1 204 ? 20.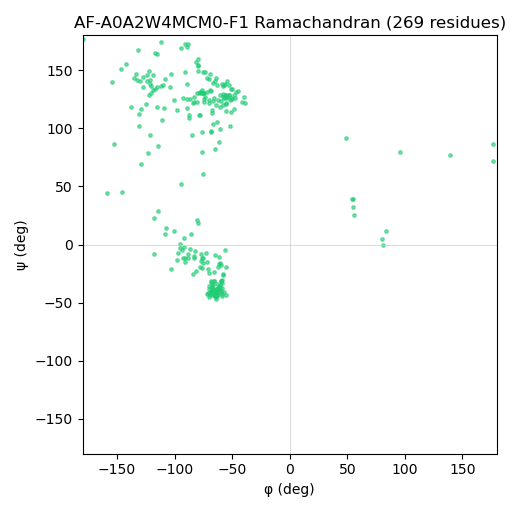971 5.002 -52.690 1.00 94.50 204 ASP A C 1
ATOM 1593 O O . ASP A 1 204 ? 20.784 3.813 -52.418 1.00 94.50 204 ASP A O 1
ATOM 1597 N N . THR A 1 205 ? 21.238 5.381 -53.948 1.00 94.62 205 THR A N 1
ATOM 1598 C CA . THR A 1 205 ? 21.315 4.443 -55.073 1.00 94.62 205 THR A CA 1
ATOM 1599 C C . THR A 1 205 ? 22.540 4.654 -55.966 1.00 94.62 205 THR A C 1
ATOM 1601 O O . THR A 1 205 ? 22.965 5.773 -56.248 1.00 94.62 205 THR A O 1
ATOM 1604 N N . ALA A 1 206 ? 23.062 3.552 -56.517 1.00 92.94 206 ALA A N 1
ATOM 1605 C CA . ALA A 1 206 ? 24.155 3.577 -57.493 1.00 92.94 206 ALA A CA 1
ATOM 1606 C C . ALA A 1 206 ? 23.823 4.392 -58.758 1.00 92.94 206 ALA A C 1
ATOM 1608 O O . ALA A 1 206 ? 24.714 4.959 -59.384 1.00 92.94 206 ALA A O 1
ATOM 1609 N N . ALA A 1 207 ? 22.546 4.436 -59.156 1.00 92.38 207 ALA A N 1
ATOM 1610 C CA . ALA A 1 207 ? 22.108 5.173 -60.338 1.00 92.38 207 ALA A CA 1
ATOM 1611 C C . ALA A 1 207 ? 22.202 6.689 -60.135 1.00 92.38 207 ALA A C 1
ATOM 1613 O O . ALA A 1 207 ? 22.581 7.392 -61.064 1.00 92.38 207 ALA A O 1
ATOM 1614 N N . GLU A 1 208 ? 21.885 7.180 -58.937 1.00 92.19 208 GLU A N 1
ATOM 1615 C CA . GLU A 1 208 ? 22.033 8.596 -58.593 1.00 92.19 208 GLU A CA 1
ATOM 1616 C C . GLU A 1 208 ? 23.507 8.985 -58.504 1.00 92.19 208 GLU A C 1
ATOM 1618 O O . GLU A 1 208 ? 23.901 9.971 -59.117 1.00 92.19 208 GLU A O 1
ATOM 1623 N N . ALA A 1 209 ? 24.338 8.147 -57.876 1.00 91.06 209 ALA A N 1
ATOM 1624 C CA . ALA A 1 209 ? 25.783 8.368 -57.821 1.00 91.06 209 ALA A CA 1
ATOM 1625 C C . ALA A 1 209 ? 26.450 8.415 -59.210 1.00 91.06 209 ALA A C 1
ATOM 1627 O O . ALA A 1 209 ? 27.426 9.133 -59.396 1.00 91.06 209 ALA A O 1
ATOM 1628 N N . LEU A 1 210 ? 25.929 7.678 -60.199 1.00 89.69 210 LEU A N 1
ATOM 1629 C CA . LEU A 1 210 ? 26.422 7.704 -61.584 1.00 89.69 210 LEU A CA 1
ATOM 1630 C C . LEU A 1 210 ? 25.964 8.929 -62.389 1.00 89.69 210 LEU A C 1
ATOM 1632 O O . LEU A 1 210 ? 26.546 9.206 -63.435 1.00 89.69 210 LEU A O 1
ATOM 1636 N N . LEU A 1 211 ? 24.905 9.610 -61.949 1.00 89.62 211 LEU A N 1
ATOM 1637 C CA . LEU A 1 211 ? 24.392 10.835 -62.573 1.00 89.62 211 LEU A CA 1
ATOM 1638 C C . LEU A 1 211 ? 24.999 12.101 -61.957 1.00 89.62 211 LEU A C 1
ATOM 1640 O O . LEU A 1 211 ? 24.659 13.204 -62.383 1.00 89.62 211 LEU A O 1
ATOM 1644 N N . ASP A 1 212 ? 25.853 11.940 -60.950 1.00 87.75 212 ASP A N 1
ATOM 1645 C CA . ASP A 1 212 ? 26.598 13.031 -60.348 1.00 87.75 212 ASP A CA 1
ATOM 1646 C C . ASP A 1 212 ? 27.590 13.635 -61.359 1.00 87.75 212 ASP A C 1
ATOM 1648 O O . ASP A 1 212 ? 28.217 12.912 -62.139 1.00 87.75 212 ASP A O 1
ATOM 1652 N N . GLU A 1 213 ? 27.730 14.964 -61.343 1.00 83.06 213 GLU A N 1
ATOM 1653 C CA . GLU A 1 213 ? 28.606 15.714 -62.256 1.00 83.06 213 GLU A CA 1
ATOM 1654 C C . GLU A 1 213 ? 30.076 15.279 -62.123 1.00 83.06 213 GLU A C 1
ATOM 1656 O O . GLU A 1 213 ? 30.800 15.236 -63.119 1.00 83.06 213 GLU A O 1
ATOM 1661 N N . ASP A 1 214 ? 30.501 14.863 -60.926 1.00 80.69 214 ASP A N 1
ATOM 1662 C CA . ASP A 1 214 ? 31.845 14.345 -60.677 1.00 80.69 214 ASP A CA 1
ATOM 1663 C C . ASP A 1 214 ? 32.030 12.910 -61.213 1.00 80.69 214 ASP A C 1
ATOM 1665 O O . ASP A 1 214 ? 33.166 12.449 -61.379 1.00 80.69 214 ASP A O 1
ATOM 1669 N N . CYS A 1 215 ? 30.932 12.207 -61.521 1.00 83.56 215 CYS A N 1
ATOM 1670 C CA . CYS A 1 215 ? 30.925 10.861 -62.100 1.00 83.56 215 CYS A CA 1
ATOM 1671 C C . CYS A 1 215 ? 30.732 10.824 -63.616 1.00 83.56 215 CYS A C 1
ATOM 1673 O O . CYS A 1 215 ? 30.994 9.786 -64.246 1.00 83.56 215 CYS A O 1
ATOM 1675 N N . GLU A 1 216 ? 30.319 11.939 -64.223 1.00 78.44 216 GLU A N 1
ATOM 1676 C CA . GLU A 1 216 ? 30.239 12.051 -65.670 1.00 78.44 216 GLU A CA 1
ATOM 1677 C C . GLU A 1 216 ? 31.643 11.973 -66.285 1.00 78.44 216 GLU A C 1
ATOM 1679 O O . GLU A 1 216 ? 32.578 12.701 -65.941 1.00 78.44 216 GLU A O 1
ATOM 1684 N N . GLU A 1 217 ? 31.813 11.052 -67.235 1.00 67.25 217 GLU A N 1
ATOM 1685 C CA . GLU A 1 217 ? 33.037 10.966 -68.017 1.00 67.25 217 GLU A CA 1
ATOM 1686 C C . GLU A 1 217 ? 33.159 12.269 -68.816 1.00 67.25 217 GLU A C 1
ATOM 1688 O O . GLU A 1 217 ? 32.432 12.484 -69.789 1.00 67.25 217 GLU A O 1
ATOM 1693 N N . VAL A 1 218 ? 34.070 13.158 -68.400 1.00 59.50 218 VAL A N 1
ATOM 1694 C CA . VAL A 1 218 ? 34.440 14.344 -69.176 1.00 59.50 218 VAL A CA 1
ATOM 1695 C C . VAL A 1 218 ? 35.109 13.849 -70.453 1.00 59.50 218 VAL A C 1
ATOM 1697 O O . VAL A 1 218 ? 36.334 13.755 -70.559 1.00 59.50 218 VAL A O 1
ATOM 1700 N N . LEU A 1 219 ? 34.290 13.487 -71.439 1.00 56.19 219 LEU A N 1
ATOM 1701 C CA . LEU A 1 219 ? 34.747 13.194 -72.780 1.00 56.19 219 LEU A CA 1
ATOM 1702 C C . LEU A 1 219 ? 35.522 14.436 -73.224 1.00 56.19 219 LEU A C 1
ATOM 1704 O O . LEU A 1 219 ? 34.948 15.531 -73.216 1.00 56.19 219 LEU A O 1
ATOM 1708 N N . PRO A 1 220 ? 36.816 14.318 -73.583 1.00 54.81 220 PRO A N 1
ATOM 1709 C CA . PRO A 1 220 ? 37.565 15.466 -74.054 1.00 54.81 220 PRO A CA 1
ATOM 1710 C C . PRO A 1 220 ? 36.784 16.031 -75.230 1.00 54.81 220 PRO A C 1
ATOM 1712 O O . PRO A 1 220 ? 36.596 15.341 -76.235 1.00 54.81 220 PRO A O 1
ATOM 1715 N N . THR A 1 221 ? 36.270 17.252 -75.084 1.00 53.53 221 THR A N 1
ATOM 1716 C CA . THR A 1 221 ? 35.524 17.912 -76.145 1.00 53.53 221 THR A CA 1
ATOM 1717 C C . THR A 1 221 ? 36.486 18.029 -77.315 1.00 53.53 221 THR A C 1
ATOM 1719 O O . THR A 1 221 ? 37.385 18.872 -77.323 1.00 53.53 221 THR A O 1
ATOM 1722 N N . VAL A 1 222 ? 36.372 17.127 -78.290 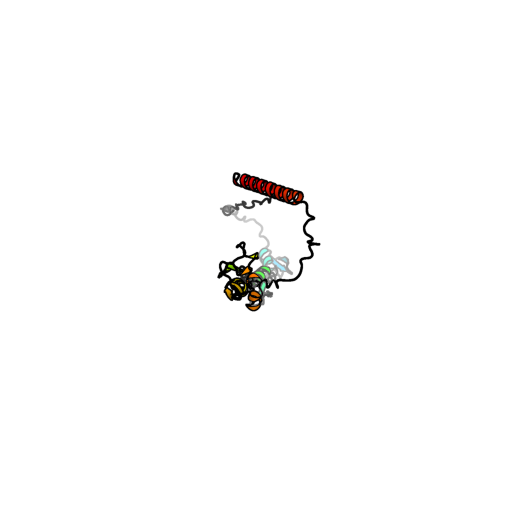1.00 48.88 222 VAL A N 1
ATOM 1723 C C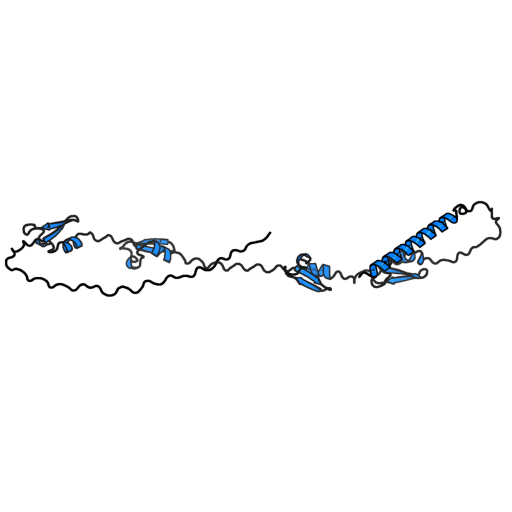A . VAL A 1 222 ? 37.094 17.269 -79.543 1.00 48.88 222 VAL A CA 1
ATOM 1724 C C . VAL A 1 222 ? 36.442 18.465 -80.201 1.00 48.88 222 VAL A C 1
ATOM 1726 O O . VAL A 1 222 ? 35.376 18.362 -80.803 1.00 48.88 222 VAL A O 1
ATOM 1729 N N . VAL A 1 223 ? 37.067 19.623 -80.020 1.00 45.09 223 VAL A N 1
ATOM 1730 C CA . VAL A 1 223 ? 36.775 20.828 -80.776 1.00 45.09 223 VAL A CA 1
ATOM 1731 C C . VAL A 1 223 ? 37.088 20.489 -82.229 1.00 45.09 223 VAL A C 1
ATOM 1733 O O . VAL A 1 223 ? 38.209 20.649 -82.706 1.00 45.09 223 VAL A O 1
ATOM 1736 N N . THR A 1 224 ? 36.105 19.949 -82.944 1.00 46.62 224 THR A N 1
ATOM 1737 C CA . THR A 1 224 ? 36.143 19.882 -84.398 1.00 46.62 224 THR A CA 1
ATOM 1738 C C . THR A 1 224 ? 35.834 21.283 -84.898 1.00 46.62 224 THR A C 1
ATOM 1740 O O . THR A 1 224 ? 34.703 21.590 -85.268 1.00 46.62 224 THR A O 1
ATOM 1743 N N . THR A 1 225 ? 36.829 22.169 -84.873 1.00 50.81 225 THR A N 1
ATOM 1744 C CA . THR A 1 225 ? 36.787 23.361 -85.713 1.00 50.81 225 THR A CA 1
ATOM 1745 C C . THR A 1 225 ? 36.877 22.891 -87.156 1.00 50.81 225 THR A C 1
ATOM 1747 O O . THR A 1 225 ? 37.930 22.490 -87.653 1.00 50.81 225 THR A O 1
ATOM 1750 N N . THR A 1 226 ? 35.741 22.901 -87.844 1.00 51.09 226 THR A N 1
ATOM 1751 C CA . THR A 1 226 ? 35.711 22.905 -89.304 1.00 51.09 226 THR A CA 1
ATOM 1752 C C . THR A 1 226 ? 36.483 24.154 -89.749 1.00 51.09 226 THR A C 1
ATOM 1754 O O . THR A 1 226 ? 36.117 25.255 -89.338 1.00 51.09 226 THR A O 1
ATOM 1757 N N . PRO A 1 227 ? 37.579 24.045 -90.521 1.00 48.28 227 PRO A N 1
ATOM 1758 C CA . PRO A 1 227 ? 38.321 25.220 -90.946 1.00 48.28 227 PRO A CA 1
ATOM 1759 C C . PRO A 1 227 ? 37.536 25.890 -92.073 1.00 48.28 227 PRO A C 1
ATOM 1761 O O . PRO A 1 227 ? 37.617 25.471 -93.226 1.00 48.28 227 PRO A O 1
ATOM 1764 N N . GLY A 1 228 ? 36.757 26.907 -91.724 1.00 53.19 228 GLY A N 1
ATOM 1765 C CA . GLY A 1 228 ? 36.048 27.738 -92.688 1.00 53.19 228 GLY A CA 1
ATOM 1766 C C . GLY A 1 228 ? 34.643 28.075 -92.231 1.00 53.19 228 GLY A C 1
ATOM 1767 O O . GLY A 1 228 ? 33.698 27.483 -92.728 1.00 53.19 228 GLY A O 1
ATOM 1768 N N . ASP A 1 229 ? 34.528 29.018 -91.305 1.00 45.41 229 ASP A N 1
ATOM 1769 C CA . ASP A 1 229 ? 33.464 30.016 -91.353 1.00 45.41 229 ASP A CA 1
ATOM 1770 C C . ASP A 1 229 ? 33.967 31.250 -90.596 1.00 45.41 229 ASP A C 1
ATOM 1772 O O . ASP A 1 229 ? 34.746 31.147 -89.644 1.00 45.41 229 ASP A O 1
ATOM 1776 N N . GLU A 1 230 ? 33.660 32.413 -91.139 1.00 51.19 230 GLU A N 1
ATOM 1777 C CA . GLU A 1 230 ? 34.259 33.693 -90.798 1.00 51.19 230 GLU A CA 1
ATOM 1778 C C . GLU A 1 230 ? 33.710 34.146 -89.438 1.00 51.19 230 GLU A C 1
ATOM 1780 O O . GLU A 1 230 ? 32.501 34.220 -89.241 1.00 51.19 230 GLU A O 1
ATOM 1785 N N . VAL A 1 231 ? 34.597 34.392 -88.470 1.00 53.66 231 VAL A N 1
ATOM 1786 C CA . VAL A 1 231 ? 34.224 34.979 -87.178 1.00 53.66 231 VAL A CA 1
ATOM 1787 C C . VAL A 1 231 ? 33.778 36.418 -87.423 1.00 53.66 231 VAL A C 1
ATOM 1789 O O . VAL A 1 231 ? 34.566 37.254 -87.855 1.00 53.66 231 VAL A O 1
ATOM 1792 N N . ASP A 1 232 ? 32.490 36.654 -87.199 1.00 49.81 232 ASP A N 1
ATOM 1793 C CA . ASP A 1 232 ? 31.869 37.970 -87.116 1.00 49.81 232 ASP A CA 1
ATOM 1794 C C . ASP A 1 232 ? 32.180 38.527 -85.714 1.00 49.81 232 ASP A C 1
ATOM 1796 O O . ASP A 1 232 ? 31.766 37.961 -84.700 1.00 49.81 232 ASP A O 1
ATOM 1800 N N . ASP A 1 233 ? 33.007 39.571 -85.648 1.00 55.22 233 ASP A N 1
ATOM 1801 C CA . ASP A 1 233 ? 33.674 40.063 -84.432 1.00 55.22 233 ASP A CA 1
ATOM 1802 C C . ASP A 1 233 ? 32.779 40.947 -83.531 1.00 55.22 233 ASP A C 1
ATOM 1804 O O . ASP A 1 233 ? 33.285 41.734 -82.724 1.00 55.22 233 ASP A O 1
ATOM 1808 N N . GLU A 1 234 ? 31.453 40.859 -83.637 1.00 56.72 234 GLU A N 1
ATOM 1809 C CA . GLU A 1 234 ? 30.537 41.714 -82.878 1.00 56.72 234 GLU A CA 1
ATOM 1810 C C . GLU A 1 234 ? 29.676 40.901 -81.891 1.00 56.72 234 GLU A C 1
ATOM 1812 O O . GLU A 1 234 ? 28.864 40.068 -82.273 1.00 56.72 234 GLU A O 1
ATOM 1817 N N . GLU A 1 235 ? 29.855 41.224 -80.601 1.00 52.97 235 GLU A N 1
ATOM 1818 C CA . GLU A 1 235 ? 29.084 40.811 -79.410 1.00 52.97 235 GLU A CA 1
ATOM 1819 C C . GLU A 1 235 ? 29.590 39.605 -78.589 1.00 52.97 235 GLU A C 1
ATOM 1821 O O . GLU A 1 235 ? 29.012 38.521 -78.563 1.00 52.97 235 GLU A O 1
ATOM 1826 N N . LEU A 1 236 ? 30.596 39.867 -77.739 1.00 56.94 236 LEU A N 1
ATOM 1827 C CA . LEU A 1 236 ? 30.753 39.168 -76.455 1.00 56.94 236 LEU A CA 1
ATOM 1828 C C . LEU A 1 236 ? 30.227 40.056 -75.302 1.00 56.94 236 LEU A C 1
ATOM 1830 O O . LEU A 1 236 ? 30.726 41.171 -75.126 1.00 56.94 236 LEU A O 1
ATOM 1834 N N . PRO A 1 237 ? 29.277 39.583 -74.467 1.00 56.19 237 PRO A N 1
ATOM 1835 C CA . PRO A 1 237 ? 28.556 40.403 -73.481 1.00 56.19 237 PRO A CA 1
ATOM 1836 C C . PRO A 1 237 ? 29.312 40.702 -72.167 1.00 56.19 237 PRO A C 1
ATOM 1838 O O . PRO A 1 237 ? 28.693 41.089 -71.178 1.00 56.19 237 PRO A O 1
ATOM 1841 N N . PHE A 1 238 ? 30.641 40.561 -72.114 1.00 54.16 238 PHE A N 1
ATOM 1842 C CA . PHE A 1 238 ? 31.399 40.613 -70.849 1.00 54.16 238 PHE A CA 1
ATOM 1843 C C . PHE A 1 238 ? 32.431 41.745 -70.733 1.00 54.16 238 PHE A C 1
ATOM 1845 O O . PHE A 1 238 ? 33.354 41.663 -69.927 1.00 54.16 238 PHE A O 1
ATOM 1852 N N . THR A 1 239 ? 32.288 42.838 -71.482 1.00 55.38 239 THR A N 1
ATOM 1853 C CA . THR A 1 239 ? 33.222 43.984 -71.415 1.00 55.38 239 THR A CA 1
ATOM 1854 C C . THR A 1 239 ? 32.712 45.169 -70.583 1.00 55.38 239 THR A C 1
ATOM 1856 O O . THR A 1 239 ? 33.304 46.244 -70.616 1.00 55.38 239 THR A O 1
ATOM 1859 N N . GLY A 1 240 ? 31.631 44.992 -69.813 1.00 55.28 240 GLY A N 1
ATOM 1860 C CA . GLY A 1 240 ? 30.938 46.086 -69.118 1.00 55.28 240 GLY A CA 1
ATOM 1861 C C . GLY A 1 240 ? 31.087 46.158 -67.595 1.00 55.28 240 GLY A C 1
ATOM 1862 O O . GLY A 1 240 ? 30.353 46.924 -66.977 1.00 55.28 240 GLY A O 1
ATOM 1863 N N . MET A 1 241 ? 31.964 45.373 -66.959 1.00 53.22 241 MET A N 1
ATOM 1864 C CA . MET A 1 241 ? 32.122 45.409 -65.497 1.00 53.22 241 MET A CA 1
ATOM 1865 C C . MET A 1 241 ? 33.476 46.016 -65.119 1.00 53.22 241 MET A C 1
ATOM 1867 O O . MET A 1 241 ? 34.521 45.399 -65.309 1.00 53.22 241 MET A O 1
ATOM 1871 N N . ASP A 1 242 ? 33.446 47.254 -64.613 1.00 59.25 242 ASP A N 1
ATOM 1872 C CA . ASP A 1 242 ? 34.618 48.025 -64.189 1.00 59.25 242 ASP A CA 1
ATOM 1873 C C . ASP A 1 242 ? 35.501 47.210 -63.231 1.00 59.25 242 ASP A C 1
ATOM 1875 O O . ASP A 1 242 ? 35.133 46.931 -62.086 1.00 59.25 242 ASP A O 1
ATOM 1879 N N . SER A 1 243 ? 36.712 46.875 -63.677 1.00 60.56 243 SER A N 1
ATOM 1880 C CA . SER A 1 243 ? 37.716 46.124 -62.910 1.00 60.56 243 SER A CA 1
ATOM 1881 C C . SER A 1 243 ? 38.063 46.769 -61.559 1.00 60.56 243 SER A C 1
ATOM 1883 O O . SER A 1 243 ? 38.565 46.101 -60.654 1.00 60.56 243 SER A O 1
ATOM 1885 N N . GLY A 1 244 ? 37.767 48.063 -61.389 1.00 63.53 244 GLY A N 1
ATOM 1886 C CA . GLY A 1 244 ? 37.909 48.777 -60.121 1.00 63.53 244 GLY A CA 1
ATOM 1887 C C . GLY A 1 244 ? 36.925 48.326 -59.035 1.00 63.53 244 GLY A C 1
ATOM 1888 O O . GLY A 1 244 ? 37.285 48.321 -57.859 1.00 63.53 244 GLY A O 1
ATOM 1889 N N . VAL A 1 245 ? 35.713 47.896 -59.405 1.00 68.19 245 VAL A N 1
ATOM 1890 C CA . VAL A 1 245 ? 34.688 47.455 -58.442 1.00 68.19 245 VAL A CA 1
ATOM 1891 C C . VAL A 1 245 ? 35.067 46.103 -57.840 1.00 68.19 245 VAL A C 1
ATOM 1893 O O . VAL A 1 245 ? 35.002 45.932 -56.624 1.00 68.19 245 VAL A O 1
ATOM 1896 N N . PHE A 1 246 ? 35.561 45.174 -58.660 1.00 70.88 246 PHE A N 1
ATOM 1897 C CA . PHE A 1 246 ? 36.040 43.876 -58.178 1.00 70.88 246 PHE A CA 1
ATOM 1898 C C . PHE A 1 246 ? 37.246 44.006 -57.247 1.00 70.88 246 PHE A C 1
ATOM 1900 O O . PHE A 1 246 ? 37.280 43.370 -56.194 1.00 70.88 246 PHE A O 1
ATOM 1907 N N . ALA A 1 247 ? 38.206 44.872 -57.586 1.00 71.94 247 ALA A N 1
ATOM 1908 C CA . ALA A 1 247 ? 39.360 45.117 -56.726 1.00 71.94 247 ALA A CA 1
ATOM 1909 C C . ALA A 1 247 ? 38.951 45.719 -55.367 1.00 71.94 247 ALA A C 1
ATOM 1911 O O . ALA A 1 247 ? 39.494 45.331 -54.332 1.00 71.94 247 ALA A O 1
ATOM 1912 N N . ALA A 1 248 ? 37.964 46.622 -55.351 1.00 71.62 248 ALA A N 1
ATOM 1913 C CA . ALA A 1 248 ? 37.448 47.209 -54.117 1.00 71.62 248 ALA A CA 1
ATOM 1914 C C . ALA A 1 248 ? 36.724 46.175 -53.236 1.00 71.62 248 ALA A C 1
ATOM 1916 O O . ALA A 1 248 ? 36.967 46.127 -52.031 1.00 71.62 248 ALA A O 1
ATOM 1917 N N . ILE A 1 249 ? 35.887 45.314 -53.826 1.00 77.69 249 ILE A N 1
ATOM 1918 C CA . ILE A 1 249 ? 35.172 44.257 -53.093 1.00 77.69 249 ILE A CA 1
ATOM 1919 C C . ILE A 1 249 ? 36.163 43.245 -52.506 1.00 77.69 249 ILE A C 1
ATOM 1921 O O . ILE A 1 249 ? 36.077 42.912 -51.324 1.00 77.69 249 ILE A O 1
ATOM 1925 N N . ALA A 1 250 ? 37.156 42.818 -53.291 1.00 78.88 250 ALA A N 1
ATOM 1926 C CA . ALA A 1 250 ? 38.193 41.904 -52.821 1.00 78.88 250 ALA A CA 1
ATOM 1927 C C . ALA A 1 250 ? 39.004 42.497 -51.653 1.00 78.88 250 ALA A C 1
ATOM 1929 O O . ALA A 1 250 ? 39.281 41.803 -50.675 1.00 78.88 250 ALA A O 1
ATOM 1930 N N . ALA A 1 251 ? 39.335 43.792 -51.708 1.00 80.62 251 ALA A N 1
ATOM 1931 C CA . ALA A 1 251 ? 40.056 44.470 -50.631 1.00 80.62 251 ALA A CA 1
ATOM 1932 C C . ALA A 1 251 ? 39.236 44.568 -49.331 1.00 80.62 251 ALA A C 1
ATOM 1934 O O . ALA A 1 251 ? 39.786 44.382 -48.243 1.00 80.62 251 ALA A O 1
ATOM 1935 N N . VAL A 1 252 ? 37.926 44.821 -49.428 1.00 81.00 252 VAL A N 1
ATOM 1936 C CA . VAL A 1 252 ? 37.027 44.873 -48.261 1.00 81.00 252 VAL A CA 1
ATOM 1937 C C . VAL A 1 252 ? 36.922 43.504 -47.589 1.00 81.00 252 VAL A C 1
ATOM 1939 O O . VAL A 1 252 ? 37.037 43.416 -46.366 1.00 81.00 252 VAL A O 1
ATOM 1942 N N . LEU A 1 253 ? 36.775 42.433 -48.373 1.00 83.75 253 LEU A N 1
ATOM 1943 C CA . LEU A 1 253 ? 36.696 41.069 -47.844 1.00 83.75 253 LEU A CA 1
ATOM 1944 C C . LEU A 1 253 ? 38.002 40.643 -47.157 1.00 83.75 253 LEU A C 1
ATOM 1946 O O . LEU A 1 253 ? 37.967 40.062 -46.071 1.00 83.75 253 LEU A O 1
ATOM 1950 N N . LEU A 1 254 ? 39.157 41.008 -47.723 1.00 85.31 254 LEU A N 1
ATOM 1951 C CA . LEU A 1 254 ? 40.460 40.740 -47.105 1.00 85.31 254 LEU A CA 1
ATOM 1952 C C . LEU A 1 254 ? 40.643 41.474 -45.766 1.00 85.31 254 LEU A C 1
ATOM 1954 O O . LEU A 1 254 ? 41.131 40.884 -44.801 1.00 85.31 254 LEU A O 1
ATOM 1958 N N . LEU A 1 255 ? 40.222 42.739 -45.673 1.00 79.50 255 LEU A N 1
ATOM 1959 C CA . LEU A 1 255 ? 40.299 43.512 -44.426 1.00 79.50 255 LEU A CA 1
ATOM 1960 C C . LEU A 1 255 ? 39.357 42.977 -43.338 1.00 79.50 255 LEU A C 1
ATOM 1962 O O . LEU A 1 255 ? 39.724 42.967 -42.158 1.00 79.50 255 LEU A O 1
ATOM 1966 N N . ALA A 1 256 ? 38.171 42.499 -43.717 1.00 81.81 256 ALA A N 1
ATOM 1967 C CA . ALA A 1 256 ? 37.236 41.877 -42.784 1.00 81.81 256 ALA A CA 1
ATOM 1968 C C . ALA A 1 256 ? 37.802 40.564 -42.212 1.00 81.81 256 ALA A C 1
ATOM 1970 O O . ALA A 1 256 ? 37.762 40.355 -40.998 1.00 81.81 256 ALA A O 1
ATOM 1971 N N . GLY A 1 257 ? 38.419 39.731 -43.058 1.00 81.06 257 GLY A N 1
ATOM 1972 C CA . GLY A 1 257 ? 39.046 38.473 -42.637 1.00 81.06 257 GLY A CA 1
ATOM 1973 C C . GLY A 1 257 ? 40.208 38.666 -41.655 1.00 81.06 257 GLY A C 1
ATOM 1974 O O . GLY A 1 257 ? 40.278 37.984 -40.632 1.00 81.06 257 GLY A O 1
ATOM 1975 N N . ILE A 1 258 ? 41.086 39.647 -41.903 1.00 82.31 258 ILE A N 1
ATOM 1976 C CA . ILE A 1 258 ? 42.194 39.976 -40.985 1.00 82.31 258 ILE A CA 1
ATOM 1977 C C . ILE A 1 258 ? 41.662 40.475 -39.631 1.00 82.31 258 ILE A C 1
ATOM 1979 O O . ILE A 1 258 ? 42.213 40.131 -38.584 1.00 82.31 258 ILE A O 1
ATOM 1983 N N . SER A 1 259 ? 40.577 41.255 -39.634 1.00 73.69 259 SER A N 1
ATOM 1984 C CA . SER A 1 259 ? 39.983 41.794 -38.402 1.00 73.69 259 SER A CA 1
ATOM 1985 C C . SER A 1 259 ? 39.382 40.696 -37.518 1.00 73.69 259 SER A C 1
ATOM 1987 O O . SER A 1 259 ? 39.568 40.722 -36.301 1.00 73.69 259 SER A O 1
ATOM 1989 N N . LEU A 1 260 ? 38.717 39.704 -38.123 1.00 75.75 260 LEU A N 1
ATOM 1990 C CA . LEU A 1 260 ? 38.164 38.551 -37.404 1.00 75.75 260 LEU A CA 1
ATOM 1991 C C . LEU A 1 260 ? 39.265 37.683 -36.777 1.00 75.75 260 LEU A C 1
ATOM 1993 O O . LEU A 1 260 ? 39.179 37.356 -35.595 1.00 75.75 260 LEU A O 1
ATOM 1997 N N . LEU A 1 261 ? 40.346 37.399 -37.514 1.00 74.94 261 LEU A N 1
ATOM 1998 C CA . LEU A 1 261 ? 41.490 36.637 -36.993 1.00 74.94 261 LEU A CA 1
ATOM 1999 C C . LEU A 1 261 ? 42.170 37.323 -35.795 1.00 74.94 261 LEU A C 1
ATOM 2001 O O . LEU A 1 261 ? 42.626 36.652 -34.867 1.00 74.94 261 LEU A O 1
ATOM 2005 N N . GLY A 1 262 ? 42.224 38.658 -35.788 1.00 74.38 262 GLY A N 1
ATOM 2006 C CA 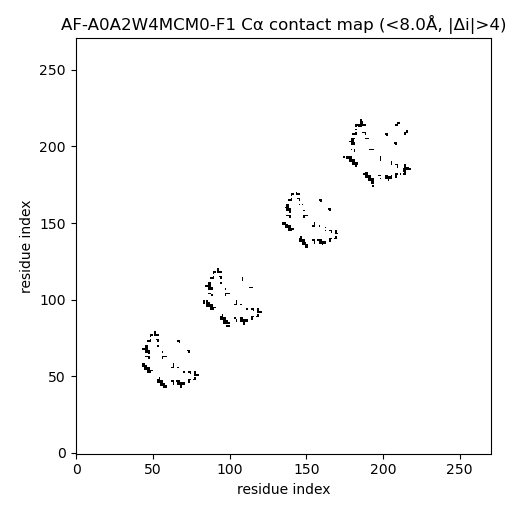. GLY A 1 262 ? 42.742 39.427 -34.655 1.00 74.38 262 GLY A CA 1
ATOM 2007 C C . GLY A 1 262 ? 41.874 39.314 -33.397 1.00 74.38 262 GLY A C 1
ATOM 2008 O O . GLY A 1 262 ? 42.407 39.216 -32.292 1.00 74.38 262 GLY A O 1
ATOM 2009 N N . PHE A 1 263 ? 40.547 39.290 -33.553 1.00 69.56 263 PHE A N 1
ATOM 2010 C CA . PHE A 1 263 ? 39.615 39.175 -32.428 1.00 69.56 263 PHE A CA 1
ATOM 2011 C C . PHE A 1 263 ? 39.646 37.773 -31.804 1.00 69.56 263 PHE A C 1
ATOM 2013 O O . PHE A 1 263 ? 39.710 37.651 -30.583 1.00 69.56 263 PHE A O 1
ATOM 2020 N N . SER A 1 264 ? 39.709 36.721 -32.626 1.00 67.06 264 SER A N 1
ATOM 2021 C CA . SER A 1 264 ? 39.802 35.334 -32.147 1.00 67.06 264 SER A CA 1
ATOM 2022 C C . SER A 1 264 ? 41.087 35.058 -31.363 1.00 67.06 264 SER A C 1
ATOM 2024 O O . SER A 1 264 ? 41.056 34.309 -30.392 1.00 67.06 264 SER A O 1
ATOM 2026 N N . ARG A 1 265 ? 42.215 35.692 -31.723 1.00 64.56 265 ARG A N 1
ATOM 2027 C CA . ARG A 1 265 ? 43.456 35.559 -30.942 1.00 64.56 265 ARG A CA 1
ATOM 2028 C C . ARG A 1 265 ? 43.370 36.207 -29.564 1.00 64.56 265 ARG A C 1
ATOM 2030 O O . ARG A 1 265 ? 43.904 35.649 -28.617 1.00 64.56 265 ARG A O 1
ATOM 2037 N N . ARG A 1 266 ? 42.688 37.348 -29.442 1.00 63.12 266 ARG A N 1
ATOM 2038 C CA . ARG A 1 266 ? 42.575 38.063 -28.163 1.00 63.12 266 ARG A CA 1
ATOM 2039 C C . ARG A 1 266 ? 41.704 37.315 -27.150 1.00 63.12 266 ARG A C 1
ATOM 2041 O O . ARG A 1 266 ? 42.030 37.315 -25.974 1.00 63.12 266 ARG A O 1
ATOM 2048 N N . VAL A 1 267 ? 40.648 36.643 -27.610 1.00 59.72 267 VAL A N 1
ATOM 2049 C CA . VAL A 1 267 ? 39.750 35.854 -26.743 1.00 59.72 267 VAL A CA 1
ATOM 2050 C C . VAL A 1 267 ? 40.434 34.588 -26.197 1.00 59.72 267 VAL A C 1
ATOM 2052 O O . VAL A 1 267 ? 40.073 34.121 -25.124 1.00 59.72 267 VAL A O 1
ATOM 2055 N N . GLY A 1 268 ? 41.462 34.066 -26.876 1.00 55.88 268 GLY A N 1
ATOM 2056 C CA . GLY A 1 268 ? 42.208 32.880 -26.433 1.00 55.88 268 GLY A CA 1
ATOM 2057 C C . GLY A 1 268 ? 43.318 33.126 -25.400 1.00 55.88 268 GLY A C 1
ATOM 2058 O O . GLY A 1 268 ? 43.827 32.160 -24.846 1.00 55.88 268 GLY A O 1
ATOM 2059 N N . GLU A 1 269 ? 43.716 34.376 -25.136 1.00 53.03 269 GLU A N 1
ATOM 2060 C CA . GLU A 1 269 ? 44.739 34.706 -24.118 1.00 53.03 269 GLU A CA 1
ATOM 2061 C C . GLU A 1 269 ? 44.137 35.054 -22.738 1.00 53.03 269 GLU A C 1
ATOM 2063 O O . GLU A 1 269 ? 44.883 35.250 -21.781 1.00 53.03 269 GLU A O 1
ATOM 2068 N N . GLU A 1 270 ? 42.804 35.117 -22.615 1.00 53.28 270 GLU A N 1
ATOM 2069 C CA . GLU A 1 270 ? 42.086 35.440 -21.366 1.00 53.28 270 GLU A CA 1
ATOM 2070 C C . GLU A 1 270 ? 41.374 34.219 -20.733 1.00 53.28 270 GLU A C 1
ATOM 2072 O O . GLU A 1 270 ? 40.541 34.396 -19.844 1.00 53.28 270 GLU A O 1
ATOM 2077 N N . SER A 1 271 ? 41.697 32.990 -21.172 1.00 47.88 271 SER A N 1
ATOM 2078 C CA . SER A 1 271 ? 41.188 31.714 -20.619 1.00 47.88 271 SER A CA 1
ATOM 2079 C C . SER A 1 271 ? 42.279 30.915 -19.911 1.00 47.88 271 SER A C 1
ATOM 2081 O O . SER A 1 271 ? 43.373 30.778 -20.502 1.00 47.88 271 SER A O 1
#

pLDDT: mean 77.52, std 16.75, range [39.91, 96.81]

Mean predicted aligned error: 22.52 Å

Radius of gyration: 62.02 Å; Cα contacts (8 Å, |Δi|>4): 267; chains: 1; bounding box: 94×69×187 Å

Foldseek 3Di:
DDDDDDDDDDDDDDDDDPPDDDDDDDDDDDDDDDDDPPPPDPQQWFWAADPLDIDIDHPPDPCRVVTHSDSVVRNVVSPPPPQPQWFWAADPLDIDTDHPPDPCRVVTHNDPVVRNVVSHDDPDPDPDPDPDPDFQWFWAADPLDIDIDGPPDPCRVVGHSDSVVRNVVSPPDPQPDDWFWAAPEAQDIDTDDPPDPCRVVGHRDPVVNCVDPRRHDPPPPPPPPPPDDDDPPDDDPPPPDPPVVVVVVVVVVVVVVVVVVVVVVVVVVVD

Solvent-accessible surface area (backbone atoms only — not comparable to full-atom values): 17531 Å² total; per-residue (Å²): 136,85,86,82,83,85,91,83,89,87,85,81,89,78,87,77,82,91,83,85,83,89,78,87,86,80,80,82,84,78,84,84,80,83,85,72,88,84,63,77,82,72,79,78,55,26,15,38,55,54,97,69,39,72,44,82,37,47,86,85,42,86,63,39,84,80,29,30,81,40,63,68,59,20,41,61,75,24,50,72,78,72,73,78,74,69,20,17,40,57,55,98,67,41,75,42,83,38,49,88,89,41,93,57,36,89,82,31,30,82,39,64,69,64,20,44,66,71,27,48,73,76,74,74,75,74,74,74,77,75,78,75,79,75,80,68,58,22,13,36,57,55,96,72,41,73,42,82,33,43,83,83,43,92,58,30,87,79,28,30,86,38,63,70,62,15,42,58,62,36,64,62,53,83,82,75,56,74,63,26,14,36,57,78,37,67,73,36,70,43,81,40,45,74,89,41,95,56,45,90,80,34,26,87,38,65,71,59,22,50,68,34,80,84,7,46,66,81,67,78,79,76,78,77,74,69,93,79,75,83,83,76,92,78,84,76,97,78,84,82,71,65,69,67,57,58,55,51,53,53,51,52,54,53,54,52,54,55,52,52,57,54,52,59,55,58,65,62,74,78,111